Protein AF-A0A3M7GUI5-F1 (afdb_monomer_lite)

Sequence (364 aa):
MEITSFVAQKREILLIGDYASYRASLSRQLQTLRKRLGRATPKREKFAKKEVSAEDIGSNHEFAHLLILASERAWAHAMHMKTVHQEDKGGITGSTRSHIISRLAKAAKTAKELVALLREGDKSKANDQDVLEARAYGATLAGGEEFEKQSEGQRGSDSDSKRWEPCLRSFAEARVVYAALLEKEHKEVYKTILADTVDPTIRYAAYQARLSRTIAIATVAKRYFPSEDKQLVRHVESLDPYALKDKPQPKAGEEKQPSPQDVPNSITWRGRKANIVDASIGQALAAVTAAETQLRSYLASNAGASARDKASAYDDVLIASQDAADATKSATDELEKERVDEGDARMQDLRVTSLAVNYDLVSW

Organism: Hortaea werneckii (NCBI:txid91943)

pLDDT: mean 84.5, std 12.68, range [32.09, 97.25]

Radius of gyration: 26.58 Å; chains: 1; bounding box: 62×39×91 Å

InterPro domains:
  IPR026258 Signal recognition particle subunit SRP68 [PF16969] (14-364)
  IPR026258 Signal recognition particle subunit SRP68 [PTHR12860] (8-363)
  IPR034652 Signal recognition particle subunit SRP68, RNA-binding domain [cd15481] (2-207)
  IPR038253 SRP68, N-terminal domain superfamily [G3DSA:1.10.3450.40] (1-228)

Secondary structure (DSSP, 8-state):
--HHHHHHHHHTHHHHS-HHHHHHHHHHHHHHHHHHTT-SPPTTSPP---PPPHHHHHH-THHHHHHHHHHHHHHHHHHHHHHHTTS-TT---HHHHHHHHHHHHHHHHHHHHHHHHHH-HHHH---HHHHHHHHHHHHHHHHHHHHHHHTT----TT-TTSTTHHHHHHHHHHHHHHHHHHHHH--HHHHHHIIIIIHHHHHHHHHHTT--TTS-HHHHHHHHS-TT-HHHHHHHHHH-TTSSSPPPPP---S--PPPTTTS-SEEEETTEEEE---HHHHHHHHHHHHHHHHHHHHHHH-TT--HHHHHHHHHHHHHHHHHHHHHHHHHHHHHHHTT--TTSHHHHHHHHHHHHHHHHHHH-

Foldseek 3Di:
DPLLVVLVVLCVVVVVDALVVSLVVLVVVLQVLCVVLVNDDDDPDDDDDDDQALLNLLVPVSSLVNLSSQLSSLLSVLVRLQVVQPPPPVGDDPVSLVSSLVSLVRSLVSLVVSLVSVVVCVRNVHDLLNSLVSLLVSLLSQLVSLLSVLVPPPPDPDDFLVSLLSSLQSLLSNQLSLVLVCVQPVDVSSVCCCVPRSQVSNLVSCVRSVHQNADDSLNSSLVSYPPVPPVSVVSSCVSPVCSNPPDDDDPDDDDDQDDPVLQDQWDADPNDIFGDSHVQLSRLVSQLVVLVVQLVVCCVVCVPDDPVVNVVSCVSNLVSLVSNLVSLVVVQVVCVVVVPDCPDSNNVSSVRSNVVSVVVSVVD

Structure (mmCIF, N/CA/C/O backbone):
data_AF-A0A3M7GUI5-F1
#
_entry.id   AF-A0A3M7GUI5-F1
#
loop_
_atom_site.group_PDB
_atom_site.id
_atom_site.type_symbol
_atom_site.label_atom_id
_atom_site.label_alt_id
_atom_site.label_comp_id
_atom_site.label_asym_id
_atom_site.label_entity_id
_atom_site.label_seq_id
_atom_site.pdbx_PDB_ins_code
_atom_site.Cartn_x
_atom_site.Cartn_y
_atom_site.Cartn_z
_atom_site.occupancy
_atom_site.B_iso_or_equiv
_atom_site.auth_seq_id
_atom_site.auth_comp_id
_atom_site.auth_asym_id
_atom_site.auth_atom_id
_atom_site.pdbx_PDB_model_num
ATOM 1 N N . MET A 1 1 ? -19.247 3.477 -0.979 1.00 71.31 1 MET A N 1
ATOM 2 C CA . MET A 1 1 ? -18.692 3.858 0.342 1.00 71.31 1 MET A CA 1
ATOM 3 C C . MET A 1 1 ? -17.363 4.610 0.246 1.00 71.31 1 MET A C 1
ATOM 5 O O . MET A 1 1 ? -16.991 5.207 1.247 1.00 71.31 1 MET A O 1
ATOM 9 N N . GLU A 1 2 ? -16.693 4.635 -0.917 1.00 84.44 2 GLU A N 1
ATOM 10 C CA . GLU A 1 2 ? -15.488 5.451 -1.195 1.00 84.44 2 GLU A CA 1
ATOM 11 C C . GLU A 1 2 ? -14.446 5.405 -0.068 1.00 84.44 2 GLU A C 1
ATOM 13 O O . GLU A 1 2 ? -14.035 6.418 0.508 1.00 84.44 2 GLU A O 1
ATOM 18 N N . ILE A 1 3 ? -14.047 4.186 0.285 1.00 89.88 3 ILE A N 1
ATOM 19 C CA . ILE A 1 3 ? -13.244 3.891 1.475 1.00 89.88 3 ILE A CA 1
ATOM 20 C C . ILE A 1 3 ? -11.877 4.569 1.369 1.00 89.88 3 ILE A C 1
ATOM 22 O O . ILE A 1 3 ? -11.373 5.148 2.332 1.00 89.88 3 ILE A O 1
ATOM 26 N N . THR A 1 4 ? -11.284 4.519 0.183 1.00 90.50 4 THR A N 1
ATOM 27 C CA . THR A 1 4 ? -9.945 5.043 -0.103 1.00 90.50 4 THR A CA 1
ATOM 28 C C . THR A 1 4 ? -9.924 6.563 -0.112 1.00 90.50 4 THR A C 1
ATOM 30 O O . THR A 1 4 ? -9.048 7.155 0.517 1.00 90.50 4 THR A O 1
ATOM 33 N N . SER A 1 5 ? -10.921 7.196 -0.735 1.00 92.19 5 SER A N 1
ATOM 34 C CA . SER A 1 5 ? -11.115 8.649 -0.704 1.00 92.19 5 SER A CA 1
ATOM 35 C C . SER A 1 5 ? -11.329 9.143 0.725 1.00 92.19 5 SER A C 1
ATOM 37 O O . SER A 1 5 ? -10.699 10.114 1.144 1.00 92.19 5 SER A O 1
ATOM 39 N N . PHE A 1 6 ? -12.153 8.441 1.514 1.00 93.50 6 PHE A N 1
ATOM 40 C CA . PHE A 1 6 ? -12.368 8.769 2.922 1.00 93.50 6 PHE A CA 1
ATOM 41 C C . PHE A 1 6 ? -11.060 8.715 3.721 1.00 93.50 6 PHE A C 1
ATOM 43 O O . PHE A 1 6 ? -10.755 9.646 4.468 1.00 93.50 6 PHE A O 1
ATOM 50 N N . VAL A 1 7 ? -10.260 7.656 3.553 1.00 93.25 7 VAL A N 1
ATOM 51 C CA . VAL A 1 7 ? -8.951 7.529 4.214 1.00 93.25 7 VAL A CA 1
ATOM 52 C C . VAL A 1 7 ? -7.997 8.640 3.773 1.00 93.25 7 VAL A C 1
ATOM 54 O O . VAL A 1 7 ? -7.382 9.273 4.633 1.00 93.25 7 VAL A O 1
ATOM 57 N N . ALA A 1 8 ? -7.904 8.915 2.469 1.00 91.38 8 ALA A N 1
ATOM 58 C CA . ALA A 1 8 ? -7.047 9.964 1.920 1.00 91.38 8 ALA A CA 1
ATOM 59 C C . ALA A 1 8 ? -7.396 11.339 2.502 1.00 91.38 8 ALA A C 1
ATOM 61 O O . ALA A 1 8 ? -6.517 12.010 3.040 1.00 91.38 8 ALA A O 1
ATOM 62 N N . GLN A 1 9 ? -8.685 11.689 2.542 1.00 92.56 9 GLN A N 1
ATOM 63 C CA . GLN A 1 9 ? -9.158 12.932 3.154 1.00 92.56 9 GLN A CA 1
ATOM 64 C C . GLN A 1 9 ? -8.770 13.026 4.637 1.00 92.56 9 GLN A C 1
ATOM 66 O O . GLN A 1 9 ? -8.401 14.085 5.135 1.00 92.56 9 GLN A O 1
ATOM 71 N N . LYS A 1 10 ? -8.833 11.921 5.396 1.00 91.38 10 LYS A N 1
ATOM 72 C CA . LYS A 1 10 ? -8.385 11.950 6.800 1.00 91.38 10 LYS A CA 1
ATOM 73 C C . LYS A 1 10 ? -6.876 12.150 6.909 1.00 91.38 10 LYS A C 1
ATOM 75 O O . LYS A 1 10 ? -6.434 12.826 7.839 1.00 91.38 10 LYS A O 1
ATOM 80 N N . ARG A 1 11 ? -6.099 11.576 5.991 1.00 91.06 11 ARG A N 1
ATOM 81 C CA . ARG A 1 11 ? -4.636 11.677 5.966 1.00 91.06 11 ARG A CA 1
ATOM 82 C C . ARG A 1 11 ? -4.122 13.053 5.543 1.00 91.06 11 ARG A C 1
ATOM 84 O O . ARG A 1 11 ? -2.974 13.337 5.852 1.00 91.06 11 ARG A O 1
ATOM 91 N N . GLU A 1 12 ? -4.948 13.941 4.984 1.00 89.12 12 GLU A N 1
ATOM 92 C CA . GLU A 1 12 ? -4.580 15.350 4.728 1.00 89.12 12 GLU A CA 1
ATOM 93 C C . GLU A 1 12 ? -4.060 16.073 5.980 1.00 89.12 12 GLU A C 1
ATOM 95 O O . GLU A 1 12 ? -3.230 16.971 5.886 1.00 89.12 12 GLU A O 1
ATOM 100 N N . ILE A 1 13 ? -4.474 15.642 7.178 1.00 90.00 13 ILE A N 1
ATOM 101 C CA . ILE A 1 13 ? -3.947 16.162 8.451 1.00 90.00 13 ILE A CA 1
ATOM 102 C C . ILE A 1 13 ? -2.418 15.996 8.545 1.00 90.00 13 ILE A C 1
ATOM 104 O O . ILE A 1 13 ? -1.763 16.817 9.183 1.00 90.00 13 ILE A O 1
ATOM 108 N N . LEU A 1 14 ? -1.844 14.976 7.898 1.00 89.69 14 LEU A N 1
ATOM 109 C CA . LEU A 1 14 ? -0.399 14.725 7.854 1.00 89.69 14 LEU A CA 1
ATOM 110 C C . LEU A 1 14 ? 0.366 15.738 6.988 1.00 89.69 14 LEU A C 1
ATOM 112 O O . LEU A 1 14 ? 1.586 15.790 7.074 1.00 89.69 14 LEU A O 1
ATOM 116 N N . LEU A 1 15 ? -0.319 16.545 6.168 1.00 88.38 15 LEU A N 1
ATOM 117 C CA . LEU A 1 15 ? 0.324 17.623 5.406 1.00 88.38 15 LEU A CA 1
ATOM 118 C C . LEU A 1 15 ? 0.754 18.780 6.317 1.00 88.38 15 LEU A C 1
ATOM 120 O O . LEU A 1 15 ? 1.731 19.462 6.031 1.00 88.38 15 LEU A O 1
ATOM 124 N N . ILE A 1 16 ? 0.004 19.012 7.398 1.00 88.00 16 ILE A N 1
ATOM 125 C CA . ILE A 1 16 ? 0.213 20.137 8.324 1.00 88.00 16 ILE A CA 1
ATOM 126 C C . ILE A 1 16 ? 0.785 19.654 9.663 1.00 88.00 16 ILE A C 1
ATOM 128 O O . ILE A 1 16 ? 1.488 20.398 10.343 1.00 88.00 16 ILE A O 1
ATOM 132 N N . GLY A 1 17 ? 0.466 18.426 10.072 1.00 87.75 17 GLY A N 1
ATOM 133 C CA . GLY A 1 17 ? 0.836 17.873 11.370 1.00 87.75 17 GLY A CA 1
ATOM 134 C C . GLY A 1 17 ? 1.541 16.526 11.286 1.00 87.75 17 GLY A C 1
ATOM 135 O O . GLY A 1 17 ? 1.840 16.001 10.221 1.00 87.75 17 GLY A O 1
ATOM 136 N N . ASP A 1 18 ? 1.777 15.940 12.454 1.00 92.56 18 ASP A N 1
ATOM 137 C CA . ASP A 1 18 ? 2.464 14.663 12.611 1.00 92.56 18 ASP A CA 1
ATOM 138 C C . ASP A 1 18 ? 1.494 13.481 12.824 1.00 92.56 18 ASP A C 1
ATOM 140 O O . ASP A 1 18 ? 0.276 13.626 13.005 1.00 92.56 18 ASP A O 1
ATOM 144 N N . TYR A 1 19 ? 2.044 12.264 12.866 1.00 94.19 19 TYR A N 1
ATOM 145 C CA . TYR A 1 19 ? 1.259 11.053 13.114 1.00 94.19 19 TYR A CA 1
ATOM 146 C C . TYR A 1 19 ? 0.583 11.033 14.500 1.00 94.19 19 TYR A C 1
ATOM 148 O O . TYR A 1 19 ? -0.464 10.393 14.656 1.00 94.19 19 TYR A O 1
ATOM 156 N N . ALA A 1 20 ? 1.113 11.744 15.508 1.00 93.75 20 ALA A N 1
ATOM 157 C CA . ALA A 1 20 ? 0.439 11.866 16.806 1.00 93.75 20 ALA A CA 1
ATOM 158 C C . ALA A 1 20 ? -0.809 12.750 16.715 1.00 93.75 20 ALA A C 1
ATOM 160 O O . ALA A 1 20 ? -1.871 12.355 17.212 1.00 93.75 20 ALA A O 1
ATOM 161 N N . SER A 1 21 ? -0.719 13.891 16.033 1.00 94.06 21 SER A N 1
ATOM 162 C CA . SER A 1 21 ? -1.852 14.782 15.768 1.00 94.06 21 SER A CA 1
ATOM 163 C C . SER A 1 21 ? -2.938 14.066 14.970 1.00 94.06 21 SER A C 1
ATOM 165 O O . SER A 1 21 ? -4.123 14.123 15.331 1.00 94.06 21 SER A O 1
ATOM 167 N N . TYR A 1 22 ? -2.537 13.293 13.955 1.00 95.94 22 TYR A N 1
ATOM 168 C CA . TYR A 1 22 ? -3.454 12.458 13.187 1.00 95.94 22 TYR A CA 1
ATOM 169 C C . TYR A 1 22 ? -4.167 11.427 14.078 1.00 95.94 22 TYR A C 1
ATOM 171 O O . TYR A 1 22 ? -5.401 11.381 14.130 1.00 95.94 22 TYR A O 1
ATOM 179 N N . ARG A 1 23 ? -3.419 10.670 14.892 1.00 95.88 23 ARG A N 1
ATOM 180 C CA . ARG A 1 23 ? -3.977 9.697 15.849 1.00 95.88 23 ARG A CA 1
ATOM 181 C C . ARG A 1 23 ? -4.941 10.338 16.858 1.00 95.88 23 ARG A C 1
ATOM 183 O O . ARG A 1 23 ? -5.968 9.735 17.201 1.00 95.88 23 ARG A O 1
ATOM 190 N N . ALA A 1 24 ? -4.629 11.531 17.362 1.00 95.19 24 ALA A N 1
ATOM 191 C CA . ALA A 1 24 ? -5.481 12.266 18.296 1.00 95.19 24 ALA A CA 1
ATOM 192 C C . ALA A 1 24 ? -6.786 12.730 17.627 1.00 95.19 24 ALA A C 1
ATOM 194 O O . ALA A 1 24 ? -7.866 12.601 18.212 1.00 95.19 24 ALA A O 1
ATOM 195 N N . SER A 1 25 ? -6.713 13.213 16.383 1.00 95.06 25 SER A N 1
ATOM 196 C CA . SER A 1 25 ? -7.889 13.541 15.567 1.00 95.06 25 SER A CA 1
ATOM 197 C C . SER A 1 25 ? -8.790 12.321 15.353 1.00 95.06 25 SER A C 1
ATOM 199 O O . SER A 1 25 ? -9.969 12.354 15.719 1.00 95.06 25 SER A O 1
ATOM 201 N N . LEU A 1 26 ? -8.221 11.198 14.901 1.00 96.06 26 LEU A N 1
ATOM 202 C CA . LEU A 1 26 ? -8.956 9.944 14.701 1.00 96.06 26 LEU A CA 1
ATOM 203 C C . LEU A 1 26 ? -9.620 9.451 15.988 1.00 96.06 26 LEU A C 1
ATOM 205 O O . LEU A 1 26 ? -10.756 8.990 15.965 1.00 96.06 26 LEU A O 1
ATOM 209 N N . SER A 1 27 ? -8.949 9.582 17.135 1.00 95.31 27 SER A N 1
ATOM 210 C CA . SER A 1 27 ? -9.515 9.191 18.432 1.00 95.31 27 SER A CA 1
ATOM 211 C C . SER A 1 27 ? -10.755 10.014 18.801 1.00 95.31 27 SER A C 1
ATOM 213 O O . SER A 1 27 ? -11.735 9.451 19.293 1.00 95.31 27 SER A O 1
ATOM 215 N N . ARG A 1 28 ? -10.739 11.326 18.529 1.00 95.25 28 ARG A N 1
ATOM 216 C CA . ARG A 1 28 ? -11.885 12.225 18.747 1.00 95.25 28 ARG A CA 1
ATOM 217 C C . ARG A 1 28 ? -13.039 11.914 17.790 1.00 95.25 28 ARG A C 1
ATOM 219 O O . ARG A 1 28 ? -14.185 11.807 18.233 1.00 95.25 28 ARG A O 1
ATOM 226 N N . GLN A 1 29 ? -12.742 11.706 16.506 1.00 94.31 29 GLN A N 1
ATOM 227 C CA . GLN A 1 29 ? -13.742 11.345 15.493 1.00 94.31 29 GLN A CA 1
ATOM 228 C C . GLN A 1 29 ? -14.401 10.000 15.811 1.00 94.31 29 GLN A C 1
ATOM 230 O O . GLN A 1 29 ? -15.624 9.897 15.845 1.00 94.31 29 GLN A O 1
ATOM 235 N N . LEU A 1 30 ? -13.601 8.993 16.150 1.00 94.31 30 LEU A N 1
ATOM 236 C CA . LEU A 1 30 ? -14.072 7.661 16.510 1.00 94.31 30 LEU A CA 1
ATOM 237 C C . LEU A 1 30 ? -14.938 7.684 17.778 1.00 94.31 30 LEU A C 1
ATOM 239 O O . LEU A 1 30 ? -15.955 6.996 17.837 1.00 94.31 30 LEU A O 1
ATOM 243 N N . GLN A 1 31 ? -14.599 8.505 18.777 1.00 93.06 31 GLN A N 1
ATOM 244 C CA . GLN A 1 31 ? -15.449 8.682 19.958 1.00 93.06 31 GLN A CA 1
ATOM 245 C C . GLN A 1 31 ? -16.783 9.363 19.619 1.00 93.06 31 GLN A C 1
ATOM 247 O O . GLN A 1 31 ? -17.824 8.967 20.142 1.00 93.06 31 GLN A O 1
ATOM 252 N N . THR A 1 32 ? -16.761 10.368 18.745 1.00 94.44 32 THR A N 1
ATOM 253 C CA . THR A 1 32 ? -17.966 11.083 18.296 1.00 94.44 32 THR A CA 1
ATOM 254 C C . THR A 1 32 ? -18.893 10.151 17.522 1.00 94.44 32 THR A C 1
ATOM 256 O O . THR A 1 32 ? -20.080 10.063 17.828 1.00 94.44 32 THR A O 1
ATOM 259 N N . LEU A 1 33 ? -18.334 9.369 16.599 1.00 93.50 33 LEU A N 1
ATOM 260 C CA . LEU A 1 33 ? -19.073 8.409 15.788 1.00 93.50 33 LEU A CA 1
ATOM 261 C C . LEU A 1 33 ? -19.660 7.275 16.646 1.00 93.50 33 LEU A C 1
ATOM 263 O O . LEU A 1 33 ? -20.821 6.916 16.484 1.00 93.50 33 LEU A O 1
ATOM 267 N N . ARG A 1 34 ? -18.932 6.792 17.664 1.00 92.12 34 ARG A N 1
ATOM 268 C CA . ARG A 1 34 ? -19.482 5.840 18.650 1.00 92.12 34 ARG A CA 1
ATOM 269 C C . ARG A 1 34 ? -20.671 6.388 19.426 1.00 92.12 34 ARG A C 1
ATOM 271 O O . ARG A 1 34 ? -21.596 5.629 19.703 1.00 92.12 34 ARG A O 1
ATOM 278 N N . LYS A 1 35 ? -20.638 7.666 19.817 1.00 91.81 35 LYS A N 1
ATOM 279 C CA . LYS A 1 35 ? -21.770 8.310 20.498 1.00 91.81 35 LYS A CA 1
ATOM 280 C C . LYS A 1 35 ? -22.968 8.424 19.559 1.00 91.81 35 LYS A C 1
ATOM 282 O O . LYS A 1 35 ? -24.062 8.046 19.956 1.00 91.81 35 LYS A O 1
ATOM 287 N N . ARG A 1 36 ? -22.738 8.867 18.318 1.00 92.38 36 ARG A N 1
ATOM 288 C CA . ARG A 1 36 ? -23.780 9.006 17.291 1.00 92.38 36 ARG A CA 1
ATOM 289 C C . ARG A 1 36 ? -24.470 7.678 16.969 1.00 92.38 36 ARG A C 1
ATOM 291 O O . ARG A 1 36 ? -25.685 7.646 16.861 1.00 92.38 36 ARG A O 1
ATOM 298 N N . LEU A 1 37 ? -23.711 6.585 16.900 1.00 91.19 37 LEU A N 1
ATOM 299 C CA . LEU A 1 37 ? -24.231 5.241 16.621 1.00 91.19 37 LEU A CA 1
ATOM 300 C C . LEU A 1 37 ? -24.725 4.483 17.871 1.00 91.19 37 LEU A C 1
ATOM 302 O O . LEU A 1 37 ? -24.994 3.287 17.793 1.00 91.19 37 LEU A O 1
ATOM 306 N N . GLY A 1 38 ? -24.767 5.108 19.056 1.00 87.25 38 GLY A N 1
ATOM 307 C CA . GLY A 1 38 ? -25.197 4.437 20.298 1.00 87.25 38 GLY A CA 1
ATOM 308 C C . GLY A 1 38 ? -24.272 3.296 20.770 1.00 87.25 38 GLY A C 1
ATOM 309 O O . GLY A 1 38 ? -24.619 2.490 21.640 1.00 87.25 38 GLY A O 1
ATOM 310 N N . ARG A 1 39 ? -23.058 3.208 20.214 1.00 86.25 39 ARG A N 1
ATOM 311 C CA . ARG A 1 39 ? -22.053 2.180 20.535 1.00 86.25 39 ARG A CA 1
ATOM 312 C C . ARG A 1 39 ? -21.069 2.625 21.620 1.00 86.25 39 ARG A C 1
ATOM 314 O O . ARG A 1 39 ? -20.236 1.831 22.048 1.00 86.25 39 ARG A O 1
ATOM 321 N N . ALA A 1 40 ? -21.152 3.871 22.085 1.00 86.50 40 ALA A N 1
ATOM 322 C CA . ALA A 1 40 ? -20.351 4.344 23.209 1.00 86.50 40 ALA A CA 1
ATOM 323 C C . ALA A 1 40 ? -20.722 3.597 24.500 1.00 86.50 40 ALA A C 1
ATOM 325 O O . ALA A 1 40 ? -21.897 3.367 24.781 1.00 86.50 40 ALA A O 1
ATOM 326 N N . THR A 1 41 ? -19.710 3.218 25.282 1.00 83.69 41 THR A N 1
ATOM 327 C CA . THR A 1 41 ? -19.908 2.708 26.643 1.00 83.69 41 THR A CA 1
ATOM 328 C C . THR A 1 41 ? -20.180 3.894 27.575 1.00 83.69 41 THR A C 1
ATOM 330 O O . THR A 1 41 ? -19.363 4.824 27.608 1.00 83.69 41 THR A O 1
ATOM 333 N N . PRO A 1 42 ? -21.301 3.901 28.313 1.00 82.50 42 PRO A N 1
ATOM 334 C CA . PRO A 1 42 ? -21.595 4.927 29.304 1.00 82.50 42 PRO A CA 1
ATOM 335 C C . PRO A 1 42 ? -20.542 4.992 30.413 1.00 82.50 42 PRO A C 1
ATOM 337 O O . PRO A 1 42 ? -19.885 4.006 30.759 1.00 82.50 42 PRO A O 1
ATOM 340 N N . LYS A 1 43 ? -20.375 6.180 31.001 1.00 80.88 43 LYS A N 1
ATOM 341 C CA . LYS A 1 43 ? -19.472 6.373 32.141 1.00 80.88 43 LYS A CA 1
ATOM 342 C C . LYS A 1 43 ? -20.013 5.548 33.318 1.00 80.88 43 LYS A C 1
ATOM 344 O O . LYS A 1 43 ? -21.117 5.828 33.764 1.00 80.88 43 LYS A O 1
ATOM 349 N N . ARG A 1 44 ? -19.203 4.613 33.843 1.00 83.00 44 ARG A N 1
ATOM 350 C CA . ARG A 1 44 ? -19.488 3.676 34.964 1.00 83.00 44 ARG A CA 1
ATOM 351 C C . ARG A 1 44 ? -20.147 2.337 34.602 1.00 83.00 44 ARG A C 1
ATOM 353 O O . ARG A 1 44 ? -20.353 1.531 35.503 1.00 83.00 44 ARG A O 1
ATOM 360 N N . GLU A 1 45 ? -20.406 2.050 33.331 1.00 84.81 45 GLU A N 1
ATOM 361 C CA . GLU A 1 45 ? -20.821 0.702 32.923 1.00 84.81 45 GLU A CA 1
ATOM 362 C C . GLU A 1 45 ? -19.620 -0.211 32.658 1.00 84.81 45 GLU A C 1
ATOM 364 O O . GLU A 1 45 ? -18.540 0.243 32.263 1.00 84.81 45 GLU A O 1
ATOM 369 N N . LYS A 1 46 ? -19.808 -1.522 32.865 1.00 87.69 46 LYS A N 1
ATOM 370 C CA . LYS A 1 46 ? -18.811 -2.522 32.468 1.00 87.69 46 LYS A CA 1
ATOM 371 C C . LYS A 1 46 ? -18.645 -2.484 30.950 1.00 87.69 46 LYS A C 1
ATOM 373 O O . LYS A 1 46 ? -19.613 -2.360 30.203 1.00 87.69 46 LYS A O 1
ATOM 378 N N . PHE A 1 47 ? -17.405 -2.609 30.488 1.00 87.94 47 PHE A N 1
ATOM 379 C CA . PHE A 1 47 ? -17.125 -2.653 29.060 1.00 87.94 47 PHE A CA 1
ATOM 380 C C . PHE A 1 47 ? -17.733 -3.916 28.437 1.00 87.94 47 PHE A C 1
ATOM 382 O O . PHE A 1 47 ? -17.332 -5.029 28.769 1.00 87.94 47 PHE A O 1
ATOM 389 N N . ALA A 1 48 ? -18.660 -3.727 27.500 1.00 83.12 48 ALA A N 1
ATOM 390 C CA . ALA A 1 48 ? -19.150 -4.770 26.610 1.00 83.12 48 ALA A CA 1
ATOM 391 C C . ALA A 1 48 ? -18.688 -4.463 25.181 1.00 83.12 48 ALA A C 1
ATOM 393 O O . ALA A 1 48 ? -18.901 -3.356 24.672 1.00 83.12 48 ALA A O 1
ATOM 394 N N . LYS A 1 49 ? -18.043 -5.436 24.527 1.00 82.81 49 LYS A N 1
ATOM 395 C CA . LYS A 1 49 ? -17.612 -5.292 23.134 1.00 82.81 49 LYS A CA 1
ATOM 396 C C . LYS A 1 49 ? -18.852 -5.325 22.238 1.00 82.81 49 LYS A C 1
ATOM 398 O O . LYS A 1 49 ? -19.430 -6.378 22.013 1.00 82.81 49 LYS A O 1
ATOM 403 N N . LYS A 1 50 ? -19.256 -4.160 21.732 1.00 84.50 50 LYS A N 1
ATOM 404 C CA . LYS A 1 50 ? -20.311 -4.044 20.720 1.00 84.50 50 LYS A CA 1
ATOM 405 C C . LYS A 1 50 ? -19.681 -4.222 19.337 1.00 84.50 50 LYS A C 1
ATOM 407 O O . LYS A 1 50 ? -19.117 -3.267 18.803 1.00 84.50 50 LYS A O 1
ATOM 412 N N . GLU A 1 51 ? -19.716 -5.442 18.812 1.00 85.81 51 GLU A N 1
ATOM 413 C CA . GLU A 1 51 ? -19.222 -5.755 17.465 1.00 85.81 51 GLU A CA 1
ATOM 414 C C . GLU A 1 51 ? -20.142 -5.161 16.388 1.00 85.81 51 GLU A C 1
ATOM 416 O O . GLU A 1 51 ? -21.310 -4.869 16.656 1.00 85.81 51 GLU A O 1
ATOM 421 N N . VAL A 1 52 ? -19.573 -4.901 15.209 1.00 89.25 52 VAL A N 1
ATOM 422 C CA . VAL A 1 52 ? -20.297 -4.394 14.035 1.00 89.25 52 VAL A CA 1
ATOM 423 C C . VAL A 1 52 ? -20.728 -5.600 13.210 1.00 89.25 52 VAL A C 1
ATOM 425 O O . VAL A 1 52 ? -19.879 -6.431 12.893 1.00 89.25 52 VAL A O 1
ATOM 428 N N . SER A 1 53 ? -22.015 -5.704 12.881 1.00 90.81 53 SER A N 1
ATOM 429 C CA . SER A 1 53 ? -22.533 -6.748 11.987 1.00 90.81 53 SER A CA 1
ATOM 430 C C . SER A 1 53 ? -22.630 -6.259 10.536 1.00 90.81 53 SER A C 1
ATOM 432 O O . SER A 1 53 ? -22.565 -5.059 10.262 1.00 90.81 53 SER A O 1
ATOM 434 N N . ALA A 1 54 ? -22.809 -7.179 9.584 1.00 89.25 54 ALA A N 1
ATOM 435 C CA . ALA A 1 54 ? -23.049 -6.816 8.186 1.00 89.25 54 ALA A CA 1
ATOM 436 C C . ALA A 1 54 ? -24.378 -6.051 8.016 1.00 89.25 54 ALA A C 1
ATOM 438 O O . ALA A 1 54 ? -24.448 -5.098 7.247 1.00 89.25 54 ALA A O 1
ATOM 439 N N . GLU A 1 55 ? -25.402 -6.404 8.800 1.00 90.31 55 GLU A N 1
ATOM 440 C CA . GLU A 1 55 ? -26.706 -5.722 8.825 1.00 90.31 55 GLU A CA 1
ATOM 441 C C . GLU A 1 55 ? -26.587 -4.274 9.319 1.00 90.31 55 GLU A C 1
ATOM 443 O O . GLU A 1 55 ? -27.223 -3.374 8.767 1.00 90.31 55 GLU A O 1
ATOM 448 N N . ASP A 1 56 ? -25.723 -4.030 10.313 1.00 88.81 56 ASP A N 1
ATOM 449 C CA . ASP A 1 56 ? -25.417 -2.676 10.775 1.00 88.81 56 ASP A CA 1
ATOM 450 C C . ASP A 1 56 ? -24.874 -1.833 9.604 1.00 88.81 56 ASP A C 1
ATOM 452 O O . ASP A 1 56 ? -25.361 -0.726 9.368 1.00 88.81 56 ASP A O 1
ATOM 456 N N . ILE A 1 57 ? -23.929 -2.370 8.820 1.00 89.94 57 ILE A N 1
ATOM 457 C CA . ILE A 1 57 ? -23.347 -1.679 7.655 1.00 89.94 57 ILE A CA 1
ATOM 458 C C . ILE A 1 57 ? -24.406 -1.405 6.582 1.00 89.94 57 ILE A C 1
ATOM 460 O O . ILE A 1 57 ? -24.476 -0.280 6.085 1.00 89.94 57 ILE A O 1
ATOM 464 N N . GLY A 1 58 ? -25.259 -2.386 6.274 1.00 86.88 58 GLY A N 1
ATOM 465 C CA . GLY A 1 58 ? -26.335 -2.228 5.291 1.00 86.88 58 GLY A CA 1
ATOM 466 C C . GLY A 1 58 ? -27.428 -1.244 5.716 1.00 86.88 58 GLY A C 1
ATOM 467 O O . GLY A 1 58 ? -28.141 -0.708 4.865 1.00 86.88 58 GLY A O 1
ATOM 468 N N . SER A 1 59 ? -27.564 -0.984 7.021 1.00 89.19 59 SER A N 1
ATOM 469 C CA . SER A 1 59 ? -28.446 0.062 7.549 1.00 89.19 59 SER A CA 1
ATOM 470 C C . SER A 1 59 ? -27.807 1.453 7.489 1.00 89.19 59 SER A C 1
ATOM 472 O O . SER A 1 59 ? -28.482 2.429 7.165 1.00 89.19 59 SER A O 1
ATOM 474 N N . ASN A 1 60 ? -26.509 1.556 7.795 1.00 90.38 60 ASN A N 1
ATOM 475 C CA . ASN A 1 60 ? -25.775 2.813 7.809 1.00 90.38 60 ASN A CA 1
ATOM 476 C C . ASN A 1 60 ? -24.275 2.593 7.541 1.00 90.38 60 ASN A C 1
ATOM 478 O O . ASN A 1 60 ? -23.548 2.010 8.349 1.00 90.38 60 ASN A O 1
ATOM 482 N N . HIS A 1 61 ? -23.772 3.177 6.454 1.00 89.62 61 HIS A N 1
ATOM 483 C CA . HIS A 1 61 ? -22.362 3.086 6.060 1.00 89.62 61 HIS A CA 1
ATOM 484 C C . HIS A 1 61 ? -21.387 3.657 7.110 1.00 89.62 61 HIS A C 1
ATOM 486 O O . HIS A 1 61 ? -20.205 3.315 7.123 1.00 89.62 61 HIS A O 1
ATOM 492 N N . GLU A 1 62 ? -21.850 4.488 8.049 1.00 90.75 62 GLU A N 1
ATOM 493 C CA . GLU A 1 62 ? -21.019 4.976 9.153 1.00 90.75 62 GLU A CA 1
ATOM 494 C C . GLU A 1 62 ? -20.478 3.857 10.056 1.00 90.75 62 GLU A C 1
ATOM 496 O O . GLU A 1 62 ? -19.430 4.033 10.684 1.00 90.75 62 GLU A O 1
ATOM 501 N N . PHE A 1 63 ? -21.137 2.695 10.104 1.00 92.06 63 PHE A N 1
ATOM 502 C CA . PHE A 1 63 ? -20.599 1.522 10.793 1.00 92.06 63 PHE A CA 1
ATOM 503 C C . PHE A 1 63 ? -19.318 0.997 10.128 1.00 92.06 63 PHE A C 1
ATOM 505 O O . PHE A 1 63 ? -18.398 0.584 10.837 1.00 92.06 63 PHE A O 1
ATOM 512 N N . ALA A 1 64 ? -19.189 1.106 8.802 1.00 92.69 64 ALA A N 1
ATOM 513 C CA . ALA A 1 64 ? -17.934 0.823 8.106 1.00 92.69 64 ALA A CA 1
ATOM 514 C C . ALA A 1 64 ? -16.863 1.876 8.442 1.00 92.69 64 ALA A C 1
ATOM 516 O O . ALA A 1 64 ? -15.725 1.523 8.763 1.00 92.69 64 ALA A O 1
ATOM 517 N N . HIS A 1 65 ? -17.231 3.166 8.493 1.00 93.75 65 HIS A N 1
ATOM 518 C CA . HIS A 1 65 ? -16.315 4.233 8.924 1.00 93.75 65 HIS A CA 1
ATOM 519 C C . HIS A 1 65 ? -15.779 4.016 10.347 1.00 93.75 65 HIS A C 1
ATOM 521 O O . HIS A 1 65 ? -14.634 4.367 10.627 1.00 93.75 65 HIS A O 1
ATOM 527 N N . LEU A 1 66 ? -16.552 3.405 11.253 1.00 94.31 66 LEU A N 1
ATOM 528 C CA . LEU A 1 66 ? -16.069 3.036 12.589 1.00 94.31 66 LEU A CA 1
ATOM 529 C C . LEU A 1 66 ? -14.849 2.103 12.517 1.00 94.31 66 LEU A C 1
ATOM 531 O O . LEU A 1 66 ? -13.876 2.314 13.249 1.00 94.31 66 LEU A O 1
ATOM 535 N N . LEU A 1 67 ? -14.910 1.079 11.660 1.00 95.06 67 LEU A N 1
ATOM 536 C CA . LEU A 1 67 ? -13.830 0.110 11.474 1.00 95.06 67 LEU A CA 1
ATOM 537 C C . LEU A 1 67 ? -12.621 0.763 10.799 1.00 95.06 67 LEU A C 1
ATOM 539 O O . LEU A 1 67 ? -11.505 0.587 11.283 1.00 95.06 67 LEU A O 1
ATOM 543 N N . ILE A 1 68 ? -12.853 1.601 9.785 1.00 95.62 68 ILE A N 1
ATOM 544 C CA . ILE A 1 68 ? -11.798 2.341 9.073 1.00 95.62 68 ILE A CA 1
ATOM 545 C C . ILE A 1 68 ? -11.070 3.319 10.009 1.00 95.62 68 ILE A C 1
ATOM 547 O O . ILE A 1 68 ? -9.845 3.370 10.061 1.00 95.62 68 ILE A O 1
ATOM 551 N N . LEU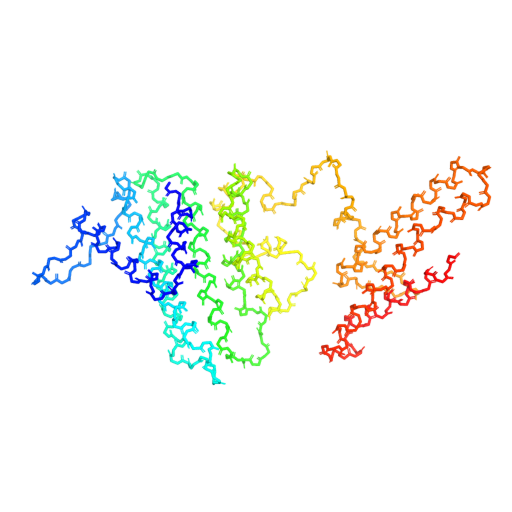 A 1 69 ? -11.798 4.080 10.829 1.00 95.88 69 LEU A N 1
ATOM 552 C CA . LEU A 1 69 ? -11.171 4.975 11.808 1.00 95.88 69 LEU A CA 1
ATOM 553 C C . LEU A 1 69 ? -10.404 4.190 12.883 1.00 95.88 69 LEU A C 1
ATOM 555 O O . LEU A 1 69 ? -9.407 4.675 13.425 1.00 95.88 69 LEU A O 1
ATOM 559 N N . ALA A 1 70 ? -10.859 2.980 13.228 1.00 95.75 70 ALA A N 1
ATOM 560 C CA . ALA A 1 70 ? -10.170 2.121 14.183 1.00 95.75 70 ALA A CA 1
ATOM 561 C C . ALA A 1 70 ? -8.870 1.537 13.607 1.00 95.75 70 ALA A C 1
ATOM 563 O O . ALA A 1 70 ? -7.872 1.513 14.342 1.00 95.75 70 ALA A O 1
ATOM 564 N N . SER A 1 71 ? -8.875 1.118 12.335 1.00 96.75 71 SER A N 1
ATOM 565 C CA . SER A 1 71 ? -7.689 0.650 11.611 1.00 96.75 71 SER A CA 1
ATOM 566 C C . SER A 1 71 ? -6.685 1.783 11.415 1.00 96.75 71 SER A C 1
ATOM 568 O O . SER A 1 71 ? -5.539 1.644 11.845 1.00 96.75 71 SER A O 1
ATOM 570 N N . GLU A 1 72 ? -7.121 2.942 10.910 1.00 96.62 72 GLU A N 1
ATOM 571 C CA . GLU A 1 72 ? -6.260 4.119 10.719 1.00 96.62 72 GLU A CA 1
ATOM 572 C C . GLU A 1 72 ? -5.644 4.589 12.037 1.00 96.62 72 GLU A C 1
ATOM 574 O O . GLU A 1 72 ? -4.469 4.934 12.088 1.00 96.62 72 GLU A O 1
ATOM 579 N N . ARG A 1 73 ? -6.381 4.545 13.154 1.00 97.19 73 ARG A N 1
ATOM 580 C CA . ARG A 1 73 ? -5.821 4.942 14.456 1.00 97.19 73 ARG A CA 1
ATOM 581 C C . ARG A 1 73 ? -4.716 3.992 14.920 1.00 97.19 73 ARG A C 1
ATOM 583 O O . ARG A 1 73 ? -3.775 4.430 15.585 1.00 97.19 73 ARG A O 1
ATOM 590 N N . ALA A 1 74 ? -4.855 2.695 14.646 1.00 97.25 74 ALA A N 1
ATOM 591 C CA . ALA A 1 74 ? -3.824 1.712 14.966 1.00 97.25 74 ALA A CA 1
ATOM 592 C C . ALA A 1 74 ? -2.597 1.892 14.059 1.00 97.25 74 ALA A C 1
ATOM 594 O O . ALA A 1 74 ? -1.479 1.911 14.571 1.00 97.25 74 ALA A O 1
ATOM 595 N N . TRP A 1 75 ? -2.817 2.126 12.764 1.00 97.00 75 TRP A N 1
ATOM 596 C CA . TRP A 1 75 ? -1.770 2.440 11.795 1.00 97.00 75 TRP A CA 1
ATOM 597 C C . TRP A 1 75 ? -1.013 3.730 12.150 1.00 97.00 75 TRP A C 1
ATOM 599 O O . TRP A 1 75 ? 0.204 3.699 12.300 1.00 97.00 75 TRP A O 1
ATOM 609 N N . ALA A 1 76 ? -1.719 4.831 12.423 1.00 96.69 76 ALA A N 1
ATOM 610 C CA . ALA A 1 76 ? -1.129 6.111 12.822 1.00 96.69 76 ALA A CA 1
ATOM 611 C C . ALA A 1 76 ? -0.284 5.991 14.098 1.00 96.69 76 ALA A C 1
ATOM 613 O O . ALA A 1 76 ? 0.745 6.643 14.237 1.00 96.69 76 ALA A O 1
ATOM 614 N N . HIS A 1 77 ? -0.691 5.130 15.035 1.00 96.62 77 HIS A N 1
ATOM 615 C CA . HIS A 1 77 ? 0.109 4.864 16.226 1.00 96.62 77 HIS A CA 1
ATOM 616 C C . HIS A 1 77 ? 1.415 4.136 15.897 1.00 96.62 77 HIS A C 1
ATOM 618 O O . HIS A 1 77 ? 2.454 4.506 16.436 1.00 96.62 77 HIS A O 1
ATOM 624 N N . ALA A 1 78 ? 1.365 3.134 15.016 1.00 95.44 78 ALA A N 1
ATOM 625 C CA . ALA A 1 78 ? 2.558 2.434 14.553 1.00 95.44 78 ALA A CA 1
ATOM 626 C C . ALA A 1 78 ? 3.517 3.391 13.830 1.00 95.44 78 ALA A C 1
ATOM 628 O O . ALA A 1 78 ? 4.706 3.415 14.134 1.00 95.44 78 ALA A O 1
ATOM 629 N N . MET A 1 79 ? 2.984 4.226 12.933 1.00 93.94 79 MET A N 1
ATOM 630 C CA . MET A 1 79 ? 3.771 5.203 12.180 1.00 93.94 79 MET A CA 1
ATOM 631 C C . MET A 1 79 ? 4.383 6.272 13.084 1.00 93.94 79 MET A C 1
ATOM 633 O O . MET A 1 79 ? 5.561 6.560 12.940 1.00 93.94 79 MET A O 1
ATOM 637 N N . HIS A 1 80 ? 3.647 6.781 14.077 1.00 94.25 80 HIS A N 1
ATOM 638 C CA . HIS A 1 80 ? 4.208 7.704 15.069 1.00 94.25 80 HIS A CA 1
ATOM 639 C C . HIS A 1 80 ? 5.386 7.084 15.831 1.00 94.25 80 HIS A C 1
ATOM 641 O O . HIS A 1 80 ? 6.428 7.711 15.985 1.00 94.25 80 HIS A O 1
ATOM 647 N N . MET A 1 81 ? 5.246 5.838 16.296 1.00 92.25 81 MET A N 1
ATOM 648 C CA . MET A 1 81 ? 6.348 5.148 16.971 1.00 92.25 81 MET A CA 1
ATOM 649 C C . MET A 1 81 ? 7.550 4.968 16.044 1.00 92.25 81 MET A C 1
ATOM 651 O O . MET A 1 81 ? 8.682 5.148 16.484 1.00 92.25 81 MET A O 1
ATOM 655 N N . LYS A 1 82 ? 7.306 4.652 14.768 1.00 91.12 82 LYS A N 1
ATOM 656 C CA . LYS A 1 82 ? 8.353 4.529 13.754 1.00 91.12 82 LYS A CA 1
ATOM 657 C C . LYS A 1 82 ? 9.082 5.856 13.537 1.00 91.12 82 LYS A C 1
ATOM 659 O O . LYS A 1 82 ? 10.303 5.855 13.585 1.00 91.12 82 LYS A O 1
ATOM 664 N N . THR A 1 83 ? 8.366 6.968 13.362 1.00 90.31 83 THR A N 1
ATOM 665 C CA . THR A 1 83 ? 8.986 8.283 13.129 1.00 90.31 83 THR A CA 1
ATOM 666 C C . THR A 1 83 ? 9.775 8.784 14.330 1.00 90.31 83 THR A C 1
ATOM 668 O O . THR A 1 83 ? 10.863 9.310 14.154 1.00 90.31 83 THR A O 1
ATOM 671 N N . VAL A 1 84 ? 9.277 8.572 15.554 1.00 89.38 84 VAL A N 1
ATOM 672 C CA . VAL A 1 84 ? 9.982 9.001 16.776 1.00 89.38 84 VAL A CA 1
ATOM 673 C C . VAL A 1 84 ? 11.346 8.318 16.919 1.00 89.38 84 VAL A C 1
ATOM 675 O O . VAL A 1 84 ? 12.295 8.955 17.347 1.00 89.38 84 VAL A O 1
ATOM 678 N N . HIS A 1 85 ? 11.459 7.048 16.523 1.00 84.19 85 HIS A N 1
ATOM 679 C CA . HIS A 1 85 ? 12.700 6.274 16.661 1.00 84.19 85 HIS A CA 1
ATOM 680 C C . HIS A 1 85 ? 13.548 6.249 15.375 1.00 84.19 85 HIS A C 1
ATOM 682 O O . HIS A 1 85 ? 14.546 5.534 15.312 1.00 84.19 85 HIS A O 1
ATOM 688 N N . GLN A 1 86 ? 13.156 6.981 14.323 1.00 78.56 86 GLN A N 1
ATOM 689 C CA . GLN A 1 86 ? 13.955 7.094 13.094 1.00 78.56 86 GLN A CA 1
ATOM 690 C C . GLN A 1 86 ? 15.208 7.957 13.293 1.00 78.56 86 GLN A C 1
ATOM 692 O O . GLN A 1 86 ? 16.207 7.729 12.616 1.00 78.56 86 GLN A O 1
ATOM 697 N N . GLU A 1 87 ? 15.164 8.915 14.219 1.00 74.19 87 GLU A N 1
ATOM 698 C CA . GLU A 1 87 ? 16.276 9.827 14.528 1.00 74.19 87 GLU A CA 1
ATOM 699 C C . GLU A 1 87 ? 17.258 9.245 15.563 1.00 74.19 87 GLU A C 1
ATOM 701 O O . GLU A 1 87 ? 18.353 9.775 15.770 1.00 74.19 87 GLU A O 1
ATOM 706 N N . ASP A 1 88 ? 16.900 8.121 16.190 1.00 76.94 88 ASP A N 1
ATOM 707 C CA . ASP A 1 88 ? 17.729 7.464 17.194 1.00 76.94 88 ASP A CA 1
ATOM 708 C C . ASP A 1 88 ? 18.959 6.813 16.547 1.00 76.94 88 ASP A C 1
ATOM 710 O O . ASP A 1 88 ? 18.860 5.904 15.720 1.00 76.94 88 ASP A O 1
ATOM 714 N N . LYS A 1 89 ? 20.158 7.208 16.998 1.00 66.44 89 LYS A N 1
ATOM 715 C CA . LYS A 1 89 ? 21.449 6.682 16.499 1.00 66.44 89 LYS A CA 1
ATOM 716 C C . LYS A 1 89 ? 21.601 5.158 16.637 1.00 66.44 89 LYS A C 1
ATOM 718 O O . LYS A 1 89 ? 22.431 4.569 15.954 1.00 66.44 89 LYS A O 1
ATOM 723 N N . GLY A 1 90 ? 20.830 4.531 17.530 1.00 65.88 90 GLY A N 1
ATOM 724 C CA . GLY A 1 90 ? 20.813 3.082 17.763 1.00 65.88 90 GLY A CA 1
ATOM 725 C C . GLY A 1 90 ? 19.780 2.309 16.934 1.00 65.88 90 GLY A C 1
ATOM 726 O O . GLY A 1 90 ? 19.686 1.091 17.080 1.00 65.88 90 GLY A O 1
ATOM 727 N N . GLY A 1 91 ? 19.004 2.992 16.085 1.00 75.62 91 GLY A N 1
ATOM 728 C CA . GLY A 1 91 ? 17.867 2.412 15.376 1.00 75.62 91 GLY A CA 1
ATOM 729 C C . GLY A 1 91 ? 16.712 2.009 16.303 1.00 75.62 91 GLY A C 1
ATOM 730 O O . GLY A 1 91 ? 16.730 2.222 17.514 1.00 75.62 91 GLY A O 1
ATOM 731 N N . ILE A 1 92 ? 15.677 1.397 15.723 1.00 80.00 92 ILE A N 1
ATOM 732 C CA . ILE A 1 92 ? 14.481 0.975 16.466 1.00 80.00 92 ILE A CA 1
ATOM 733 C C . ILE A 1 92 ? 14.788 -0.288 17.282 1.00 80.00 92 ILE A C 1
ATOM 735 O O . ILE A 1 92 ? 15.092 -1.339 16.710 1.00 80.00 92 ILE A O 1
ATOM 739 N N . THR A 1 93 ? 14.635 -0.205 18.606 1.00 82.69 93 THR A N 1
ATOM 740 C CA . THR A 1 93 ? 14.801 -1.345 19.522 1.00 82.69 93 THR A CA 1
ATOM 741 C C . THR A 1 93 ? 13.793 -2.468 19.236 1.00 82.69 93 THR A C 1
ATOM 743 O O . THR A 1 93 ? 12.679 -2.227 18.762 1.00 82.69 93 THR A O 1
ATOM 746 N N . GLY A 1 94 ? 14.149 -3.716 19.565 1.00 81.62 94 GLY A N 1
ATOM 747 C CA . GLY A 1 94 ? 13.286 -4.879 19.306 1.00 81.62 94 GLY A CA 1
ATOM 748 C C . GLY A 1 94 ? 11.921 -4.821 20.010 1.00 81.62 94 GLY A C 1
ATOM 749 O O . GLY A 1 94 ? 10.914 -5.231 19.438 1.00 81.62 94 GLY A O 1
ATOM 750 N N . SER A 1 95 ? 11.846 -4.253 21.219 1.00 85.88 95 SER A N 1
ATOM 751 C CA . SER A 1 95 ? 10.582 -4.099 21.955 1.00 85.88 95 SER A CA 1
ATOM 752 C C . SER A 1 95 ? 9.662 -3.051 21.320 1.00 85.88 95 SER A C 1
ATOM 754 O O . SER A 1 95 ? 8.476 -3.320 21.112 1.00 85.88 95 SER A O 1
ATOM 756 N N . THR A 1 96 ? 10.202 -1.885 20.947 1.00 88.56 96 THR A N 1
ATOM 757 C CA . THR A 1 96 ? 9.461 -0.845 20.218 1.00 88.56 96 THR A CA 1
ATOM 758 C C . THR A 1 96 ? 8.981 -1.378 18.872 1.00 88.56 96 THR A C 1
ATOM 760 O O . THR A 1 96 ? 7.830 -1.160 18.493 1.00 88.56 96 THR A O 1
ATOM 763 N N . ARG A 1 97 ? 9.822 -2.132 18.163 1.00 87.00 97 ARG A N 1
ATOM 764 C CA . ARG A 1 97 ? 9.473 -2.716 16.868 1.00 87.00 97 ARG A CA 1
ATOM 765 C C . ARG A 1 97 ? 8.383 -3.783 16.965 1.00 87.00 97 ARG A C 1
ATOM 767 O O . ARG A 1 97 ? 7.403 -3.709 16.225 1.00 87.00 97 ARG A O 1
ATOM 774 N N . SER A 1 98 ? 8.462 -4.680 17.948 1.00 90.00 98 SER A N 1
ATOM 775 C CA . SER A 1 98 ? 7.384 -5.634 18.242 1.00 90.00 98 SER A CA 1
ATOM 776 C C . SER A 1 98 ? 6.057 -4.916 18.525 1.00 90.00 98 SER A C 1
ATOM 778 O O . SER A 1 98 ? 4.982 -5.348 18.088 1.00 90.00 98 SER A O 1
ATOM 780 N N . HIS A 1 99 ? 6.114 -3.760 19.198 1.00 92.94 99 HIS A N 1
ATOM 781 C CA . HIS A 1 99 ? 4.933 -2.934 19.424 1.00 92.94 99 HIS A CA 1
ATOM 782 C C . HIS A 1 99 ? 4.401 -2.310 18.128 1.00 92.94 99 HIS A C 1
ATOM 784 O O . HIS A 1 99 ? 3.189 -2.358 17.909 1.00 92.94 99 HIS A O 1
ATOM 790 N N . ILE A 1 100 ? 5.272 -1.795 17.253 1.00 93.25 100 ILE A N 1
ATOM 791 C CA . ILE A 1 100 ? 4.912 -1.294 15.912 1.00 93.25 100 ILE A CA 1
ATOM 792 C C . ILE A 1 100 ? 4.189 -2.388 15.118 1.00 93.25 100 ILE A C 1
ATOM 794 O O . ILE A 1 100 ? 3.064 -2.166 14.664 1.00 93.25 100 ILE A O 1
ATOM 798 N N . ILE A 1 101 ? 4.764 -3.590 15.033 1.00 93.38 101 ILE A N 1
ATOM 799 C CA . ILE A 1 101 ? 4.163 -4.729 14.323 1.00 93.38 101 ILE A CA 1
ATOM 800 C C . ILE A 1 101 ? 2.818 -5.094 14.939 1.00 93.38 101 ILE A C 1
ATOM 802 O O . ILE A 1 101 ? 1.834 -5.233 14.223 1.00 93.38 101 ILE A O 1
ATOM 806 N N . SER A 1 102 ? 2.719 -5.155 16.267 1.00 95.25 102 SER A N 1
ATOM 807 C CA . SER A 1 102 ? 1.451 -5.438 16.952 1.00 95.25 102 SER A CA 1
ATOM 808 C C . SER A 1 102 ? 0.362 -4.404 16.630 1.00 95.25 102 SER A C 1
ATOM 810 O O . SER A 1 102 ? -0.829 -4.729 16.576 1.00 95.25 102 SER A O 1
ATOM 812 N N . ARG A 1 103 ? 0.736 -3.133 16.420 1.00 96.62 103 ARG A N 1
ATOM 813 C CA . ARG A 1 103 ? -0.199 -2.078 16.002 1.00 96.62 103 ARG A CA 1
ATOM 814 C C . ARG A 1 103 ? -0.602 -2.208 14.534 1.00 96.62 103 ARG A C 1
ATOM 816 O O . ARG A 1 103 ? -1.791 -2.058 14.254 1.00 96.62 103 ARG A O 1
ATOM 823 N N . LEU A 1 104 ? 0.326 -2.539 13.639 1.00 96.06 104 LEU A N 1
ATOM 824 C CA . LEU A 1 104 ? 0.029 -2.802 12.227 1.00 96.06 104 LEU A CA 1
ATOM 825 C C . LEU A 1 104 ? -0.827 -4.057 12.047 1.00 96.06 104 LEU A C 1
ATOM 827 O O . LEU A 1 104 ? -1.850 -3.990 11.375 1.00 96.06 104 LEU A O 1
ATOM 831 N N . ALA A 1 105 ? -0.510 -5.139 12.756 1.00 96.06 105 ALA A N 1
ATOM 832 C CA . ALA A 1 105 ? -1.307 -6.361 12.793 1.00 96.06 105 ALA A CA 1
ATOM 833 C C . ALA A 1 105 ? -2.738 -6.089 13.258 1.00 96.06 105 ALA A C 1
ATOM 835 O O . ALA A 1 105 ? -3.707 -6.597 12.694 1.00 96.06 105 ALA A O 1
ATOM 836 N N . LYS A 1 106 ? -2.902 -5.218 14.263 1.00 96.94 106 LYS A N 1
ATOM 837 C CA . LYS A 1 106 ? -4.230 -4.771 14.687 1.00 96.94 106 LYS A CA 1
ATOM 838 C C . LYS A 1 106 ? -4.954 -3.996 13.583 1.00 96.94 106 LYS A C 1
ATOM 840 O O . LYS A 1 106 ? -6.142 -4.241 13.396 1.00 96.94 106 LYS A O 1
ATOM 845 N N . ALA A 1 107 ? -4.273 -3.091 12.879 1.00 96.81 107 ALA A N 1
ATOM 846 C CA . ALA A 1 107 ? -4.854 -2.328 11.773 1.00 96.81 107 ALA A CA 1
ATOM 847 C C . ALA A 1 107 ? -5.295 -3.249 10.622 1.00 96.81 107 ALA A C 1
ATOM 849 O O . ALA A 1 107 ? -6.451 -3.195 10.195 1.00 96.81 107 ALA A O 1
ATOM 850 N N . ALA A 1 108 ? -4.412 -4.152 10.190 1.00 96.50 108 ALA A N 1
ATOM 851 C CA . ALA A 1 108 ? -4.688 -5.147 9.163 1.00 96.50 108 ALA A CA 1
ATOM 852 C C . ALA A 1 108 ? -5.839 -6.079 9.569 1.00 96.50 108 ALA A C 1
ATOM 854 O O . ALA A 1 108 ? -6.731 -6.337 8.765 1.00 96.50 108 ALA A O 1
ATOM 855 N N . LYS A 1 109 ? -5.886 -6.532 10.830 1.00 96.75 109 LYS A N 1
ATOM 856 C CA . LYS A 1 109 ? -6.992 -7.352 11.347 1.00 96.75 109 LYS A CA 1
ATOM 857 C C . LYS A 1 109 ? -8.331 -6.620 11.266 1.00 96.75 109 LYS A C 1
ATOM 859 O O . LYS A 1 109 ? -9.287 -7.185 10.752 1.00 96.75 109 LYS A O 1
ATOM 864 N N . THR A 1 110 ? -8.398 -5.366 11.713 1.00 96.00 110 THR A N 1
ATOM 865 C CA . THR A 1 110 ? -9.639 -4.575 11.632 1.00 96.00 110 THR A CA 1
ATOM 866 C C . THR A 1 110 ? -10.088 -4.316 10.192 1.00 96.00 110 THR A C 1
ATOM 868 O O . THR A 1 110 ? -11.284 -4.310 9.919 1.00 96.00 110 THR A O 1
ATOM 871 N N . ALA A 1 111 ? -9.152 -4.155 9.252 1.00 95.81 111 ALA A N 1
ATOM 872 C CA . ALA A 1 111 ? -9.484 -4.022 7.835 1.00 95.81 111 ALA A CA 1
ATOM 873 C C . ALA A 1 111 ? -9.951 -5.355 7.220 1.00 95.81 111 ALA A C 1
ATOM 875 O O . ALA A 1 111 ? -10.892 -5.370 6.435 1.00 95.81 111 ALA A O 1
ATOM 876 N N . LYS A 1 112 ? -9.365 -6.490 7.624 1.00 94.81 112 LYS A N 1
ATOM 877 C CA . LYS A 1 112 ? -9.842 -7.831 7.236 1.00 94.81 112 LYS A CA 1
ATOM 878 C C . LYS A 1 112 ? -11.248 -8.112 7.771 1.00 94.81 112 LYS A C 1
ATOM 880 O O . LYS A 1 112 ? -12.059 -8.675 7.045 1.00 94.81 112 LYS A O 1
ATOM 885 N N . GLU A 1 113 ? -11.546 -7.692 9.002 1.00 94.75 113 GLU A N 1
ATOM 886 C CA . GLU A 1 113 ? -12.899 -7.752 9.576 1.00 94.75 113 GLU A CA 1
ATOM 887 C C . GLU A 1 113 ? -13.889 -6.933 8.730 1.00 94.75 113 GLU A C 1
ATOM 889 O O . GLU A 1 113 ? -14.948 -7.441 8.376 1.00 94.75 113 GLU A O 1
ATOM 894 N N . LEU A 1 114 ? -13.522 -5.713 8.315 1.00 94.31 114 LEU A N 1
ATOM 895 C CA . LEU A 1 114 ? -14.342 -4.905 7.402 1.00 94.31 114 LEU A CA 1
ATOM 896 C C . LEU A 1 114 ? -14.600 -5.624 6.068 1.00 94.31 114 LEU A C 1
ATOM 898 O O . LEU A 1 114 ? -15.741 -5.693 5.626 1.00 94.31 114 LEU A O 1
ATOM 902 N N . VAL A 1 115 ? -13.563 -6.188 5.443 1.00 93.81 115 VAL A N 1
ATOM 903 C CA . VAL A 1 115 ? -13.705 -6.940 4.184 1.00 93.81 115 VAL A CA 1
ATOM 904 C C . VAL A 1 115 ? -14.631 -8.145 4.359 1.00 93.81 115 VAL A C 1
ATOM 906 O O . VAL A 1 115 ? -15.462 -8.396 3.491 1.00 93.81 115 VAL A O 1
ATOM 909 N N . ALA A 1 116 ? -14.517 -8.876 5.470 1.00 93.38 116 ALA A N 1
ATOM 910 C CA . ALA A 1 116 ? -15.382 -10.018 5.758 1.00 93.38 116 ALA A CA 1
ATOM 911 C C . ALA A 1 116 ? -16.858 -9.602 5.858 1.00 93.38 116 ALA A C 1
ATOM 913 O O . ALA A 1 116 ? -17.703 -10.231 5.229 1.00 93.38 116 ALA A O 1
ATOM 914 N N . LEU A 1 117 ? -17.151 -8.502 6.559 1.00 92.69 117 LEU A N 1
ATOM 915 C CA . LEU A 1 117 ? -18.516 -7.985 6.692 1.00 92.69 117 LEU A CA 1
ATOM 916 C C . LEU A 1 117 ? -19.081 -7.460 5.364 1.00 92.69 117 LEU A C 1
ATOM 918 O O . LEU A 1 117 ? -20.267 -7.618 5.096 1.00 92.69 117 LEU A O 1
ATOM 922 N N . LEU A 1 118 ? -18.248 -6.848 4.517 1.00 90.62 118 LEU A N 1
ATOM 923 C CA . LEU A 1 118 ? -18.683 -6.346 3.210 1.00 90.62 118 LEU A CA 1
ATOM 924 C C . LEU A 1 118 ? -18.962 -7.475 2.211 1.00 90.62 118 LEU A C 1
ATOM 926 O O . LEU A 1 118 ? -19.872 -7.337 1.400 1.00 90.62 118 LEU A O 1
ATOM 930 N N . ARG A 1 119 ? -18.241 -8.602 2.305 1.00 88.62 119 ARG A N 1
ATOM 931 C CA . ARG A 1 119 ? -18.484 -9.802 1.481 1.00 88.62 119 ARG A CA 1
ATOM 932 C C . ARG A 1 119 ? -19.845 -10.449 1.731 1.00 88.62 119 ARG A C 1
ATOM 934 O O . ARG A 1 119 ? -20.336 -11.151 0.854 1.00 88.62 119 ARG A O 1
ATOM 941 N N . GLU A 1 120 ? -20.468 -10.212 2.883 1.00 86.06 120 GLU A N 1
ATOM 942 C CA . GLU A 1 120 ? -21.856 -10.606 3.154 1.00 86.06 120 GLU A CA 1
ATOM 943 C C . GLU A 1 120 ? -22.835 -9.664 2.421 1.00 86.06 120 GLU A C 1
ATOM 945 O O . GLU A 1 120 ? -23.654 -8.990 3.048 1.00 86.06 120 GLU A O 1
ATOM 950 N N . GLY A 1 121 ? -22.715 -9.588 1.088 1.00 71.00 121 GLY A N 1
ATOM 951 C CA . GLY A 1 121 ? -23.363 -8.597 0.217 1.00 71.00 121 GLY A CA 1
ATOM 952 C C . GLY A 1 121 ? -24.877 -8.482 0.405 1.00 71.00 121 GLY A C 1
ATOM 953 O O . GLY A 1 121 ? -25.407 -7.372 0.439 1.00 71.00 121 GLY A O 1
ATOM 954 N N . ASP A 1 122 ? -25.559 -9.605 0.647 1.00 74.25 122 ASP A N 1
ATOM 955 C CA . ASP A 1 122 ? -27.010 -9.642 0.886 1.00 74.25 122 ASP A CA 1
ATOM 956 C C . ASP A 1 122 ? -27.432 -8.839 2.130 1.00 74.25 122 ASP A C 1
ATOM 958 O O . ASP A 1 122 ? -28.536 -8.297 2.192 1.00 74.25 122 ASP A O 1
ATOM 962 N N . LYS A 1 123 ? -26.545 -8.740 3.128 1.00 81.19 123 LYS A N 1
ATOM 963 C CA . LYS A 1 123 ? -26.788 -8.045 4.401 1.00 81.19 123 LYS A CA 1
ATOM 964 C C . LYS A 1 123 ? -26.155 -6.662 4.443 1.00 81.19 123 LYS A C 1
ATOM 966 O O . LYS A 1 123 ? -26.752 -5.732 4.980 1.00 81.19 123 LYS A O 1
ATOM 971 N N . SER A 1 124 ? -24.955 -6.531 3.882 1.00 79.69 124 SER A N 1
ATOM 972 C CA . SER A 1 124 ? -24.183 -5.289 3.875 1.00 79.69 124 SER A CA 1
ATOM 973 C C . SER A 1 124 ? -24.651 -4.297 2.812 1.00 79.69 124 SER A C 1
ATOM 975 O O . SER A 1 124 ? -24.323 -3.117 2.917 1.00 79.69 124 SER A O 1
ATOM 977 N N . LYS A 1 125 ? -25.404 -4.758 1.796 1.00 83.31 125 LYS A N 1
ATOM 978 C CA . LYS A 1 125 ? -25.805 -3.981 0.608 1.00 83.31 125 LYS A CA 1
ATOM 979 C C . LYS A 1 125 ? -24.617 -3.288 -0.076 1.00 83.31 125 LYS A C 1
ATOM 981 O O . LYS A 1 125 ? -24.781 -2.250 -0.717 1.00 83.31 125 LYS A O 1
ATOM 986 N N . ALA A 1 126 ? -23.416 -3.840 0.094 1.00 84.81 126 ALA A N 1
ATOM 987 C CA . ALA A 1 126 ? -22.193 -3.290 -0.463 1.00 84.81 126 ALA A CA 1
ATOM 988 C C . ALA A 1 126 ? -22.092 -3.616 -1.955 1.00 84.81 126 ALA A C 1
ATOM 990 O O . ALA A 1 126 ? -22.432 -4.715 -2.386 1.00 84.81 126 ALA A O 1
ATOM 991 N N . ASN A 1 127 ? -21.591 -2.661 -2.735 1.00 88.81 127 ASN A N 1
ATOM 992 C CA . ASN A 1 127 ? -21.280 -2.898 -4.139 1.00 88.81 127 ASN A CA 1
ATOM 993 C C . ASN A 1 127 ? -19.970 -3.697 -4.265 1.00 88.81 127 ASN A C 1
ATOM 995 O O . ASN A 1 127 ? -19.075 -3.549 -3.429 1.00 88.81 127 ASN A O 1
ATOM 999 N N . ASP A 1 128 ? -19.800 -4.457 -5.346 1.00 88.06 128 ASP A N 1
ATOM 1000 C CA . ASP A 1 128 ? -18.571 -5.216 -5.631 1.00 88.06 128 ASP A CA 1
ATOM 1001 C C . ASP A 1 128 ? -17.327 -4.316 -5.604 1.00 88.06 128 ASP A C 1
ATOM 1003 O O . ASP A 1 128 ? -16.257 -4.699 -5.128 1.00 88.06 128 ASP A O 1
ATOM 1007 N N . GLN A 1 129 ? -17.484 -3.072 -6.056 1.00 89.00 129 GLN A N 1
ATOM 1008 C CA . GLN A 1 129 ? -16.425 -2.075 -6.011 1.00 89.00 129 GLN A CA 1
ATOM 1009 C C . GLN A 1 129 ? -16.032 -1.679 -4.579 1.00 89.00 129 GLN A C 1
ATOM 1011 O O . GLN A 1 129 ? -14.845 -1.547 -4.295 1.00 89.00 129 GLN A O 1
ATOM 1016 N N . ASP A 1 130 ? -16.996 -1.536 -3.664 1.00 90.00 130 ASP A N 1
ATOM 1017 C CA . ASP A 1 130 ? -16.714 -1.217 -2.258 1.00 90.00 130 ASP A CA 1
ATOM 1018 C C . ASP A 1 130 ? -15.975 -2.379 -1.574 1.00 90.00 130 ASP A C 1
ATOM 1020 O O . ASP A 1 130 ? -15.075 -2.162 -0.760 1.00 90.00 130 ASP A O 1
ATOM 1024 N N . VAL A 1 131 ? -16.311 -3.623 -1.940 1.00 92.12 131 VAL A N 1
ATOM 1025 C CA . VAL A 1 131 ? -15.593 -4.823 -1.483 1.00 92.12 131 VAL A CA 1
ATOM 1026 C C . VAL A 1 131 ? -14.151 -4.814 -1.996 1.00 92.12 131 VAL A C 1
ATOM 1028 O O . VAL A 1 131 ? -13.228 -5.105 -1.231 1.00 92.12 131 VAL A O 1
ATOM 1031 N N . LEU A 1 132 ? -13.935 -4.454 -3.265 1.00 92.44 132 LEU A N 1
ATOM 1032 C CA . LEU A 1 132 ? -12.600 -4.345 -3.856 1.00 92.44 132 LEU A CA 1
ATOM 1033 C C . LEU A 1 132 ? -11.772 -3.215 -3.234 1.00 92.44 132 LEU A C 1
ATOM 1035 O O . LEU A 1 132 ? -10.609 -3.439 -2.902 1.00 92.44 132 LEU A O 1
ATOM 1039 N N . GLU A 1 133 ? -12.352 -2.039 -2.998 1.00 93.00 133 GLU A N 1
ATOM 1040 C CA . GLU A 1 133 ? -11.672 -0.940 -2.300 1.00 93.00 133 GLU A CA 1
ATOM 1041 C C . GLU A 1 133 ? -11.269 -1.329 -0.877 1.00 93.00 133 GLU A C 1
ATOM 1043 O O . GLU A 1 133 ? -10.120 -1.126 -0.477 1.00 93.00 133 GLU A O 1
ATOM 1048 N N . ALA A 1 134 ? -12.189 -1.930 -0.114 1.00 94.25 134 ALA A N 1
ATOM 1049 C CA . ALA A 1 134 ? -11.903 -2.407 1.237 1.00 94.25 134 ALA A CA 1
ATOM 1050 C C . ALA A 1 134 ? -10.774 -3.440 1.238 1.00 94.25 134 ALA A C 1
ATOM 1052 O O . ALA A 1 134 ? -9.925 -3.456 2.134 1.00 94.25 134 ALA A O 1
ATOM 1053 N N . ARG A 1 135 ? -10.764 -4.303 0.220 1.00 94.06 135 ARG A N 1
ATOM 1054 C CA . ARG A 1 135 ? -9.765 -5.347 0.045 1.00 94.06 135 ARG A CA 1
ATOM 1055 C C . ARG A 1 135 ? -8.398 -4.768 -0.298 1.00 94.06 135 ARG A C 1
ATOM 1057 O O . ARG A 1 135 ? -7.432 -5.123 0.369 1.00 94.06 135 ARG A O 1
ATOM 1064 N N . ALA A 1 136 ? -8.324 -3.830 -1.240 1.00 94.56 136 ALA A N 1
ATOM 1065 C CA . ALA A 1 136 ? -7.089 -3.123 -1.564 1.00 94.56 136 ALA A CA 1
ATOM 1066 C C . ALA A 1 136 ? -6.532 -2.382 -0.338 1.00 94.56 136 ALA A C 1
ATOM 1068 O O . ALA A 1 136 ? -5.352 -2.514 -0.017 1.00 94.56 136 ALA A O 1
ATOM 1069 N N . TYR A 1 137 ? -7.396 -1.690 0.411 1.00 95.62 137 TYR A N 1
ATOM 1070 C CA . TYR A 1 137 ? -7.038 -1.021 1.662 1.00 95.62 137 TYR A CA 1
ATOM 1071 C C . TYR A 1 137 ? -6.489 -1.996 2.716 1.00 95.62 137 TYR A C 1
ATOM 1073 O O . TYR A 1 137 ? -5.417 -1.775 3.289 1.00 95.62 137 TYR A O 1
ATOM 1081 N N . GLY A 1 138 ? -7.189 -3.110 2.948 1.00 95.75 138 GLY A N 1
ATOM 1082 C CA . GLY A 1 138 ? -6.747 -4.153 3.870 1.00 95.75 138 GLY A CA 1
ATOM 1083 C C . GLY A 1 138 ? -5.431 -4.806 3.445 1.00 95.75 138 GLY A C 1
ATOM 1084 O O . GLY A 1 138 ? -4.578 -5.065 4.295 1.00 95.75 138 GLY A O 1
ATOM 1085 N N . ALA A 1 139 ? -5.236 -5.013 2.142 1.00 95.50 139 ALA A N 1
ATOM 1086 C CA . ALA A 1 139 ? -4.021 -5.569 1.565 1.00 95.50 139 ALA A CA 1
ATOM 1087 C C . ALA A 1 139 ? -2.820 -4.616 1.719 1.00 95.50 139 ALA A C 1
ATOM 1089 O O . ALA A 1 139 ? -1.735 -5.069 2.079 1.00 95.50 139 ALA A O 1
ATOM 1090 N N . THR A 1 140 ? -3.010 -3.295 1.578 1.00 95.44 140 THR A N 1
ATOM 1091 C CA . THR A 1 140 ? -1.968 -2.292 1.876 1.00 95.44 140 THR A CA 1
ATOM 1092 C C . THR A 1 140 ? -1.532 -2.343 3.344 1.00 95.44 140 THR A C 1
ATOM 1094 O O . THR A 1 140 ? -0.338 -2.310 3.641 1.00 95.44 140 THR A O 1
ATOM 1097 N N . LEU A 1 141 ? -2.480 -2.459 4.282 1.00 96.06 141 LEU A N 1
ATOM 1098 C CA . LEU A 1 141 ? -2.160 -2.550 5.712 1.00 96.06 141 LEU A CA 1
ATOM 1099 C C . LEU A 1 141 ? -1.484 -3.876 6.084 1.00 96.06 141 LEU A C 1
ATOM 1101 O O . LEU A 1 141 ? -0.544 -3.874 6.877 1.00 96.06 141 LEU A O 1
ATOM 1105 N N . ALA A 1 142 ? -1.940 -4.991 5.509 1.00 95.44 142 ALA A N 1
ATOM 1106 C CA . ALA A 1 142 ? -1.323 -6.303 5.703 1.00 95.44 142 ALA A CA 1
ATOM 1107 C C . ALA A 1 142 ? 0.096 -6.356 5.113 1.00 95.44 142 ALA A C 1
ATOM 1109 O O . ALA A 1 142 ? 1.010 -6.866 5.754 1.00 95.44 142 ALA A O 1
ATOM 1110 N N . GLY A 1 143 ? 0.303 -5.761 3.935 1.00 93.75 143 GLY A N 1
ATOM 1111 C CA . GLY A 1 143 ? 1.628 -5.602 3.341 1.00 93.75 143 GLY A CA 1
ATOM 1112 C C . GLY A 1 143 ? 2.556 -4.777 4.229 1.00 93.75 143 GLY A C 1
ATOM 1113 O O . GLY A 1 143 ? 3.693 -5.178 4.457 1.00 93.75 143 GLY A O 1
ATOM 1114 N N . GLY A 1 144 ? 2.063 -3.673 4.801 1.00 92.88 144 GLY A N 1
ATOM 1115 C CA . GLY A 1 144 ? 2.831 -2.856 5.745 1.00 92.88 144 GLY A CA 1
ATOM 1116 C C . GLY A 1 144 ? 3.237 -3.605 7.022 1.00 92.88 144 GLY A C 1
ATOM 1117 O O . GLY A 1 144 ? 4.350 -3.424 7.508 1.00 92.88 144 GLY A O 1
ATOM 1118 N N . GLU A 1 145 ? 2.370 -4.472 7.553 1.00 94.00 145 GLU A N 1
ATOM 1119 C CA . GLU A 1 145 ? 2.700 -5.355 8.681 1.00 94.00 145 GLU A CA 1
ATOM 1120 C C . GLU A 1 145 ? 3.833 -6.329 8.327 1.00 94.00 145 GLU A C 1
ATOM 1122 O O . GLU A 1 145 ? 4.821 -6.417 9.057 1.00 94.00 145 GLU A O 1
ATOM 1127 N N . GLU A 1 146 ? 3.700 -7.052 7.210 1.00 92.19 146 GLU A N 1
ATOM 1128 C CA . GLU A 1 146 ? 4.707 -8.017 6.760 1.00 92.19 146 GLU A CA 1
ATOM 1129 C C . GLU A 1 146 ? 6.036 -7.334 6.426 1.00 92.19 146 GLU A C 1
ATOM 1131 O O . GLU A 1 146 ? 7.097 -7.845 6.774 1.00 92.19 146 GLU A O 1
ATOM 1136 N N . PHE A 1 147 ? 5.995 -6.141 5.833 1.00 91.69 147 PHE A N 1
ATOM 1137 C CA . PHE A 1 147 ? 7.185 -5.340 5.566 1.00 91.69 147 PHE A CA 1
ATOM 1138 C C . PHE A 1 147 ? 7.974 -5.043 6.848 1.00 91.69 147 PHE A C 1
ATOM 1140 O O . PHE A 1 147 ? 9.187 -5.263 6.902 1.00 91.69 147 PHE A O 1
ATOM 1147 N N . GLU A 1 148 ? 7.293 -4.589 7.907 1.00 89.44 148 GLU A N 1
ATOM 1148 C CA . GLU A 1 148 ? 7.953 -4.302 9.183 1.00 89.44 148 GLU A CA 1
ATOM 1149 C C . GLU A 1 148 ? 8.507 -5.573 9.843 1.00 89.44 148 GLU A C 1
ATOM 1151 O O . GLU A 1 148 ? 9.630 -5.527 10.349 1.00 89.44 148 GLU A O 1
ATOM 1156 N N . LYS A 1 149 ? 7.805 -6.716 9.758 1.00 87.50 149 LYS A N 1
ATOM 1157 C CA . LYS A 1 149 ? 8.320 -8.021 10.224 1.00 87.50 149 LYS A CA 1
ATOM 1158 C C . LYS A 1 149 ? 9.602 -8.428 9.505 1.00 87.50 149 LYS A C 1
ATOM 1160 O O . LYS A 1 149 ? 10.541 -8.904 10.133 1.00 87.50 149 LYS A O 1
ATOM 1165 N N . GLN A 1 150 ? 9.680 -8.255 8.186 1.00 81.44 150 GLN A N 1
ATOM 1166 C CA . GLN A 1 150 ? 10.881 -8.667 7.453 1.00 81.44 150 GLN A CA 1
ATOM 1167 C C . GLN A 1 150 ? 12.063 -7.717 7.666 1.00 81.44 150 GLN A C 1
ATOM 1169 O O . GLN A 1 150 ? 13.213 -8.162 7.718 1.00 81.44 150 GLN A O 1
ATOM 1174 N N . SER A 1 151 ? 11.788 -6.436 7.915 1.00 72.81 151 SER A N 1
ATOM 1175 C CA . SER A 1 151 ? 12.809 -5.450 8.278 1.00 72.81 151 SER A CA 1
ATOM 1176 C C . SER A 1 151 ? 13.482 -5.702 9.643 1.00 72.81 151 SER A C 1
ATOM 1178 O O . SER A 1 151 ? 14.507 -5.087 9.930 1.00 72.81 151 SER A O 1
ATOM 1180 N N . GLU A 1 152 ? 12.971 -6.636 10.464 1.00 65.06 152 GLU A N 1
ATOM 1181 C CA . GLU A 1 152 ? 13.516 -7.007 11.786 1.00 65.06 152 GLU A CA 1
ATOM 1182 C C . GLU A 1 152 ? 14.902 -7.646 11.768 1.00 65.06 152 GLU A C 1
ATOM 1184 O O . GLU A 1 152 ? 15.477 -7.865 12.831 1.00 65.06 152 GLU A O 1
ATOM 1189 N N . GLY A 1 153 ? 15.469 -7.942 10.597 1.00 55.94 153 GLY A N 1
ATOM 1190 C CA . GLY A 1 153 ? 16.876 -8.321 10.527 1.00 55.94 153 GLY A CA 1
ATOM 1191 C C . GLY A 1 153 ? 17.246 -9.565 11.343 1.00 55.94 153 GLY A C 1
ATOM 1192 O O . GLY A 1 153 ? 18.423 -9.731 11.654 1.00 55.94 153 GLY A O 1
ATOM 1193 N N . GLN A 1 154 ? 16.308 -10.478 11.644 1.00 46.72 154 GLN A N 1
ATOM 1194 C CA . GLN A 1 154 ? 16.676 -11.869 11.926 1.00 46.72 154 GLN A CA 1
ATOM 1195 C C . GLN A 1 154 ? 17.254 -12.452 10.633 1.00 46.72 154 GLN A C 1
ATOM 1197 O O . GLN A 1 154 ? 16.549 -13.100 9.868 1.00 46.72 154 GLN A O 1
ATOM 1202 N N . ARG A 1 155 ? 18.506 -12.110 10.315 1.00 48.31 155 ARG A N 1
ATOM 1203 C CA . ARG A 1 155 ? 19.285 -12.671 9.211 1.00 48.31 155 ARG A CA 1
ATOM 1204 C C . ARG A 1 155 ? 19.550 -14.133 9.556 1.00 48.31 155 ARG A C 1
ATOM 1206 O O . ARG A 1 155 ? 20.566 -14.461 10.159 1.00 48.31 155 ARG A O 1
ATOM 1213 N N . GLY A 1 156 ? 18.580 -14.992 9.268 1.00 46.78 156 GLY A N 1
ATOM 1214 C CA . GLY A 1 156 ? 18.819 -16.424 9.216 1.00 46.78 156 GLY A CA 1
ATOM 1215 C C . GLY A 1 156 ? 19.669 -16.700 7.983 1.00 46.78 156 GLY A C 1
ATOM 1216 O O . GLY A 1 156 ? 19.290 -16.288 6.893 1.00 46.78 156 GLY A O 1
ATOM 1217 N N . SER A 1 157 ? 20.818 -17.352 8.163 1.00 44.81 157 SER A N 1
ATOM 1218 C CA . SER A 1 157 ? 21.682 -17.799 7.064 1.00 44.81 157 SER A CA 1
ATOM 1219 C C . SER A 1 157 ? 20.848 -18.503 5.981 1.00 44.81 157 SER A C 1
ATOM 1221 O O . SER A 1 157 ? 20.132 -19.462 6.267 1.00 44.81 157 SER A O 1
ATOM 1223 N N . ASP A 1 158 ? 20.944 -18.006 4.750 1.00 46.81 158 ASP A N 1
ATOM 1224 C CA . ASP A 1 158 ? 20.732 -18.744 3.497 1.00 46.81 158 ASP A CA 1
ATOM 1225 C C . ASP A 1 158 ? 19.323 -19.253 3.112 1.00 46.81 158 ASP A C 1
ATOM 1227 O O . ASP A 1 158 ? 19.200 -20.223 2.366 1.00 46.81 158 ASP A O 1
ATOM 1231 N N . SER A 1 159 ? 18.231 -18.556 3.468 1.00 51.47 159 SER A N 1
ATOM 1232 C CA . SER A 1 159 ? 16.920 -18.771 2.789 1.00 51.47 159 SER A CA 1
ATOM 1233 C C . SER A 1 159 ? 16.099 -17.497 2.492 1.00 51.47 159 SER A C 1
ATOM 1235 O O . SER A 1 159 ? 14.877 -17.534 2.325 1.00 51.47 159 SER A O 1
ATOM 1237 N N . ASP A 1 160 ? 16.784 -16.355 2.372 1.00 58.28 160 ASP A N 1
ATOM 1238 C CA . ASP A 1 160 ? 16.226 -14.991 2.441 1.00 58.28 160 ASP A CA 1
ATOM 1239 C C . ASP A 1 160 ? 15.262 -14.549 1.316 1.00 58.28 160 ASP A C 1
ATOM 1241 O O . ASP A 1 160 ? 14.539 -13.567 1.495 1.00 58.28 160 ASP A O 1
ATOM 1245 N N . SER A 1 161 ? 15.162 -15.257 0.184 1.00 63.22 161 SER A N 1
ATOM 1246 C CA . SER A 1 161 ? 14.249 -14.855 -0.907 1.00 63.22 161 SER A CA 1
ATOM 1247 C C . SER A 1 161 ? 12.766 -15.064 -0.574 1.00 63.22 161 SER A C 1
ATOM 1249 O O . SER A 1 161 ? 11.925 -14.285 -1.021 1.00 63.22 161 SER A O 1
ATOM 1251 N N . LYS A 1 162 ? 12.427 -16.075 0.242 1.00 73.00 162 LYS A N 1
ATOM 1252 C CA . LYS A 1 162 ? 11.023 -16.416 0.550 1.00 73.00 162 LYS A CA 1
ATOM 1253 C C . LYS A 1 162 ? 10.394 -15.534 1.629 1.00 73.00 162 LYS A C 1
ATOM 1255 O O . LYS A 1 162 ? 9.174 -15.435 1.718 1.00 73.00 162 LYS A O 1
ATOM 1260 N N . ARG A 1 163 ? 11.208 -14.852 2.445 1.00 82.12 163 ARG A N 1
ATOM 1261 C CA 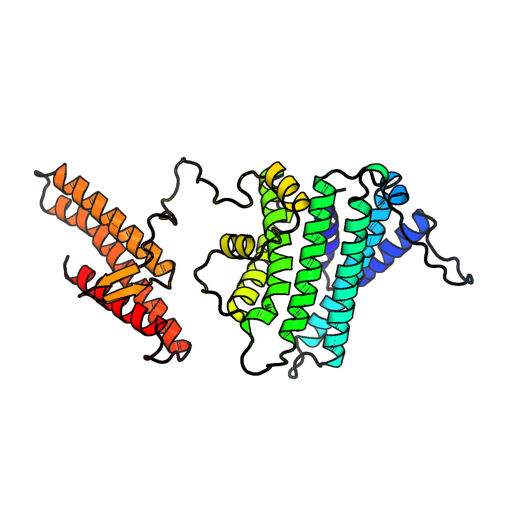. ARG A 1 163 ? 10.719 -13.992 3.540 1.00 82.12 163 ARG A CA 1
ATOM 1262 C C . ARG A 1 163 ? 9.867 -12.833 3.046 1.00 82.12 163 ARG A C 1
ATOM 1264 O O . ARG A 1 163 ? 8.903 -12.464 3.703 1.00 82.12 163 ARG A O 1
ATOM 1271 N N . TRP A 1 164 ? 10.200 -12.265 1.893 1.00 87.88 164 TRP A N 1
ATOM 1272 C CA . TRP A 1 164 ? 9.496 -11.105 1.348 1.00 87.88 164 TRP A CA 1
ATOM 1273 C C . TRP A 1 164 ? 8.250 -11.476 0.535 1.00 87.88 164 TRP A C 1
ATOM 1275 O O . TRP A 1 164 ? 7.465 -10.591 0.201 1.00 87.88 164 TRP A O 1
ATOM 1285 N N . GLU A 1 165 ? 8.008 -12.765 0.272 1.00 89.19 165 GLU A N 1
ATOM 1286 C CA . GLU A 1 165 ? 6.852 -13.233 -0.506 1.00 89.19 165 GLU A CA 1
ATOM 1287 C C . GLU A 1 165 ? 5.496 -12.832 0.103 1.00 89.19 165 GLU A C 1
ATOM 1289 O O . GLU A 1 165 ? 4.651 -12.353 -0.654 1.00 89.19 165 GLU A O 1
ATOM 1294 N N . PRO A 1 166 ? 5.243 -12.931 1.427 1.00 91.25 166 PRO A N 1
ATOM 1295 C CA . PRO A 1 166 ? 3.967 -12.503 2.014 1.00 91.25 166 PRO A CA 1
ATOM 1296 C C . PRO A 1 166 ? 3.713 -10.995 1.874 1.00 91.25 166 PRO A C 1
ATOM 1298 O O . PRO A 1 166 ? 2.581 -10.564 1.623 1.00 91.25 166 PRO A O 1
ATOM 1301 N N . CYS A 1 167 ? 4.778 -10.194 1.988 1.00 92.31 167 CYS A N 1
ATOM 1302 C CA . CYS A 1 167 ? 4.745 -8.752 1.755 1.00 92.31 167 CYS A CA 1
ATOM 1303 C C . CYS A 1 167 ? 4.421 -8.458 0.284 1.00 92.31 167 CYS A C 1
ATOM 1305 O O . CYS A 1 167 ? 3.487 -7.709 -0.004 1.00 92.31 167 CYS A O 1
ATOM 1307 N N . LEU A 1 168 ? 5.141 -9.102 -0.644 1.00 92.06 168 LEU A N 1
ATOM 1308 C CA . LEU A 1 168 ? 4.918 -8.974 -2.084 1.00 92.06 168 LEU A CA 1
ATOM 1309 C C . LEU A 1 168 ? 3.506 -9.406 -2.482 1.00 92.06 168 LEU A C 1
ATOM 1311 O O . LEU A 1 168 ? 2.870 -8.688 -3.238 1.00 92.06 168 LEU A O 1
ATOM 1315 N N . ARG A 1 169 ? 2.975 -10.508 -1.939 1.00 93.50 169 ARG A N 1
ATOM 1316 C CA . ARG A 1 169 ? 1.611 -10.995 -2.215 1.00 93.50 169 ARG A CA 1
ATOM 1317 C C . ARG A 1 169 ? 0.544 -9.991 -1.779 1.00 93.50 169 ARG A C 1
ATOM 1319 O O . ARG A 1 169 ? -0.384 -9.714 -2.535 1.00 93.50 169 ARG A O 1
ATOM 1326 N N . SER A 1 170 ? 0.696 -9.412 -0.588 1.00 94.69 170 SER A N 1
ATOM 1327 C CA . SER A 1 170 ? -0.257 -8.426 -0.061 1.00 94.69 170 SER A CA 1
ATOM 1328 C C . SER A 1 170 ? -0.210 -7.110 -0.849 1.00 94.69 170 SER A C 1
ATOM 1330 O O . SER A 1 170 ? -1.249 -6.577 -1.233 1.00 94.69 170 SER A O 1
ATOM 1332 N N . PHE A 1 171 ? 0.982 -6.594 -1.163 1.00 94.69 171 PHE A N 1
ATOM 1333 C CA . PHE A 1 171 ? 1.097 -5.377 -1.974 1.00 94.69 171 PHE A CA 1
ATOM 1334 C C . PHE A 1 171 ? 0.759 -5.598 -3.451 1.00 94.69 171 PHE A C 1
ATOM 1336 O O . PHE A 1 171 ? 0.209 -4.696 -4.073 1.00 94.69 171 PHE A O 1
ATOM 1343 N N . ALA A 1 172 ? 1.015 -6.783 -4.007 1.00 93.62 172 ALA A N 1
ATOM 1344 C CA . ALA A 1 172 ? 0.585 -7.166 -5.350 1.00 93.62 172 ALA A CA 1
ATOM 1345 C C . ALA A 1 172 ? -0.940 -7.129 -5.485 1.00 93.62 172 ALA A C 1
ATOM 1347 O O . ALA A 1 172 ? -1.459 -6.561 -6.445 1.00 93.62 172 ALA A O 1
ATOM 1348 N N . GLU A 1 173 ? -1.657 -7.675 -4.498 1.00 94.06 173 GLU A N 1
ATOM 1349 C CA . GLU A 1 173 ? -3.116 -7.590 -4.432 1.00 94.06 173 GLU A CA 1
ATOM 1350 C C . GLU A 1 173 ? -3.586 -6.128 -4.420 1.00 94.06 173 GLU A C 1
ATOM 1352 O O . GLU A 1 173 ? -4.398 -5.739 -5.259 1.00 94.06 173 GLU A O 1
ATOM 1357 N N . ALA A 1 174 ? -3.018 -5.291 -3.543 1.00 94.69 174 ALA A N 1
ATOM 1358 C CA . ALA A 1 174 ? -3.341 -3.864 -3.501 1.00 94.69 174 ALA A CA 1
ATOM 1359 C C . ALA A 1 174 ? -3.028 -3.155 -4.832 1.00 94.69 174 ALA A C 1
ATOM 1361 O O . ALA A 1 174 ? -3.837 -2.364 -5.314 1.00 94.69 174 ALA A O 1
ATOM 1362 N N . ARG A 1 175 ? -1.880 -3.458 -5.453 1.00 94.38 175 ARG A N 1
ATOM 1363 C CA . ARG A 1 175 ? -1.422 -2.844 -6.705 1.00 94.38 175 ARG A CA 1
ATOM 1364 C C . ARG A 1 175 ? -2.363 -3.128 -7.862 1.00 94.38 175 ARG A C 1
ATOM 1366 O O . ARG A 1 175 ? -2.724 -2.201 -8.581 1.00 94.38 175 ARG A O 1
ATOM 1373 N N . VAL A 1 176 ? -2.728 -4.394 -8.054 1.00 93.12 176 VAL A N 1
ATOM 1374 C CA . VAL A 1 176 ? -3.596 -4.823 -9.159 1.00 93.12 176 VAL A CA 1
ATOM 1375 C C . VAL A 1 176 ? -4.999 -4.251 -8.980 1.00 93.12 176 VAL A C 1
ATOM 1377 O O . VAL A 1 176 ? -5.555 -3.704 -9.929 1.00 93.12 176 VAL A O 1
ATOM 1380 N N . VAL A 1 177 ? -5.552 -4.301 -7.763 1.00 92.88 177 VAL A N 1
ATOM 1381 C CA . VAL A 1 177 ? -6.899 -3.777 -7.505 1.00 92.88 177 VAL A CA 1
ATOM 1382 C C . VAL A 1 177 ? -6.944 -2.256 -7.668 1.00 92.88 177 VAL A C 1
ATOM 1384 O O . VAL A 1 177 ? -7.823 -1.755 -8.364 1.00 92.88 177 VAL A O 1
ATOM 1387 N N . TYR A 1 178 ? -5.985 -1.505 -7.114 1.00 94.00 178 TYR A N 1
ATOM 1388 C CA . TYR A 1 178 ? -5.939 -0.053 -7.321 1.00 94.00 178 TYR A CA 1
ATOM 1389 C C . TYR A 1 178 ? -5.655 0.339 -8.771 1.00 94.00 178 TYR A C 1
ATOM 1391 O O . TYR A 1 178 ? -6.165 1.360 -9.215 1.00 94.00 178 TYR A O 1
ATOM 1399 N N . ALA A 1 179 ? -4.889 -0.456 -9.525 1.00 91.56 179 ALA A N 1
ATOM 1400 C CA . ALA A 1 179 ? -4.693 -0.218 -10.954 1.00 91.56 179 ALA A CA 1
ATOM 1401 C C . ALA A 1 179 ? -5.995 -0.392 -11.748 1.00 91.56 179 ALA A C 1
ATOM 1403 O O . ALA A 1 179 ? -6.308 0.450 -12.584 1.00 91.56 179 ALA A O 1
ATOM 1404 N N . ALA A 1 180 ? -6.764 -1.444 -11.457 1.00 91.06 180 ALA A N 1
ATOM 1405 C CA . ALA A 1 180 ? -8.059 -1.685 -12.092 1.00 91.06 180 ALA A CA 1
ATOM 1406 C C . ALA A 1 180 ? -9.088 -0.598 -11.724 1.00 91.06 180 ALA A C 1
ATOM 1408 O O . ALA A 1 180 ? -9.834 -0.127 -12.579 1.00 91.06 180 ALA A O 1
ATOM 1409 N N . LEU A 1 181 ? -9.099 -0.148 -10.463 1.00 90.12 181 LEU A N 1
ATOM 1410 C CA . LEU A 1 181 ? -9.945 0.968 -10.021 1.00 90.12 181 LEU A CA 1
ATOM 1411 C C . LEU A 1 181 ? -9.528 2.302 -10.658 1.00 90.12 181 LEU A C 1
ATOM 1413 O O . LEU A 1 181 ? -10.390 3.095 -11.030 1.00 90.12 181 LEU A O 1
ATOM 1417 N N . LEU A 1 182 ? -8.222 2.538 -10.824 1.00 91.00 182 LEU A N 1
ATOM 1418 C CA . LEU A 1 182 ? -7.700 3.723 -11.501 1.00 91.00 182 LEU A CA 1
ATOM 1419 C C . LEU A 1 182 ? -8.110 3.763 -12.977 1.00 91.00 182 LEU A C 1
ATOM 1421 O O . LEU A 1 182 ? -8.452 4.834 -13.461 1.00 91.00 182 LEU A O 1
ATOM 1425 N N . GLU A 1 183 ? -8.111 2.626 -13.675 1.00 88.06 183 GLU A N 1
ATOM 1426 C CA . GLU A 1 183 ? -8.559 2.556 -15.074 1.00 88.06 183 GLU A CA 1
ATOM 1427 C C . GLU A 1 183 ? -10.060 2.836 -15.218 1.00 88.06 183 GLU A C 1
ATOM 1429 O O . GLU A 1 183 ? -10.488 3.437 -16.193 1.00 88.06 183 GLU A O 1
ATOM 1434 N N . LYS A 1 184 ? -10.871 2.423 -14.238 1.00 87.06 184 LYS A N 1
ATOM 1435 C CA . LYS A 1 184 ? -12.322 2.628 -14.282 1.00 87.06 184 LYS A CA 1
ATOM 1436 C C . LYS A 1 184 ? -12.743 4.045 -13.888 1.00 87.06 184 LYS A C 1
ATOM 1438 O O . LYS A 1 184 ? -13.644 4.607 -14.502 1.00 87.06 184 LYS A O 1
ATOM 1443 N N . GLU A 1 185 ? -12.171 4.585 -12.812 1.00 85.81 185 GLU A N 1
ATOM 1444 C CA . GLU A 1 185 ? -12.645 5.836 -12.200 1.00 85.81 185 GLU A CA 1
ATOM 1445 C C . GLU A 1 185 ? -11.711 7.029 -12.400 1.00 85.81 185 GLU A C 1
ATOM 1447 O O . GLU A 1 185 ? -12.115 8.158 -12.134 1.00 85.81 185 GLU A O 1
ATOM 1452 N N . HIS A 1 186 ? -10.459 6.796 -12.808 1.00 85.12 186 HIS A N 1
ATOM 1453 C CA . HIS A 1 186 ? -9.428 7.824 -12.994 1.00 85.12 186 HIS A CA 1
ATOM 1454 C C . HIS A 1 186 ? -9.247 8.782 -11.799 1.00 85.12 186 HIS A C 1
ATOM 1456 O O . HIS A 1 186 ? -8.832 9.928 -11.959 1.00 85.12 186 HIS A O 1
ATOM 1462 N N . LYS A 1 187 ? -9.531 8.324 -10.572 1.00 88.62 187 LYS A N 1
ATOM 1463 C CA . LYS A 1 187 ? -9.335 9.130 -9.359 1.00 88.62 187 LYS A CA 1
ATOM 1464 C C . LYS A 1 187 ? -7.846 9.273 -9.036 1.00 88.62 187 LYS A C 1
ATOM 1466 O O . LYS A 1 187 ? -7.145 8.277 -8.841 1.00 88.62 187 LYS A O 1
ATOM 1471 N N . GLU A 1 188 ? -7.398 10.514 -8.846 1.00 90.25 188 GLU A N 1
ATOM 1472 C CA . GLU A 1 188 ? -6.013 10.846 -8.463 1.00 90.25 188 GLU A CA 1
ATOM 1473 C C . GLU A 1 188 ? -5.569 10.161 -7.161 1.00 90.25 188 GLU A C 1
ATOM 1475 O O . GLU A 1 188 ? -4.409 9.784 -7.019 1.00 90.25 188 GLU A O 1
ATOM 1480 N N . VAL A 1 189 ? -6.497 9.906 -6.232 1.00 90.81 189 VAL A N 1
ATOM 1481 C CA . VAL A 1 189 ? -6.213 9.217 -4.960 1.00 90.81 189 VAL A CA 1
ATOM 1482 C C . VAL A 1 189 ? -5.614 7.822 -5.174 1.00 90.81 189 VAL A C 1
ATOM 1484 O O . VAL A 1 189 ? -4.730 7.410 -4.426 1.00 90.81 189 VAL A O 1
ATOM 1487 N N . TYR A 1 190 ? -6.056 7.075 -6.190 1.00 92.06 190 TYR A N 1
ATOM 1488 C CA . TYR A 1 190 ? -5.463 5.763 -6.464 1.00 92.06 190 TYR A CA 1
ATOM 1489 C C . TYR A 1 190 ? -4.050 5.911 -7.023 1.00 92.06 190 TYR A C 1
ATOM 1491 O O . TYR A 1 190 ? -3.153 5.176 -6.619 1.00 92.06 190 TYR A O 1
ATOM 1499 N N . LYS A 1 191 ? -3.830 6.890 -7.906 1.00 92.12 191 LYS A N 1
ATOM 1500 C CA . LYS A 1 191 ? -2.515 7.165 -8.493 1.00 92.12 191 LYS A CA 1
ATOM 1501 C C . LYS A 1 191 ? -1.490 7.551 -7.425 1.00 92.12 191 LYS A C 1
ATOM 1503 O O . LYS A 1 191 ? -0.385 7.013 -7.452 1.00 92.12 191 LYS A O 1
ATOM 1508 N N . THR A 1 192 ? -1.856 8.402 -6.465 1.00 91.69 192 THR A N 1
ATOM 1509 C CA . THR A 1 192 ? -0.963 8.791 -5.360 1.00 91.69 192 THR A CA 1
ATOM 1510 C C . THR A 1 192 ? -0.644 7.612 -4.446 1.00 91.69 192 THR A C 1
ATOM 1512 O O . THR A 1 192 ? 0.522 7.350 -4.175 1.00 91.69 192 THR A O 1
ATOM 1515 N N . ILE A 1 193 ? -1.639 6.809 -4.045 1.00 91.56 193 ILE A N 1
ATOM 1516 C CA . ILE A 1 193 ? -1.400 5.604 -3.230 1.00 91.56 193 ILE A CA 1
ATOM 1517 C C . ILE A 1 193 ? -0.442 4.641 -3.947 1.00 91.56 193 ILE A C 1
ATOM 1519 O O . ILE A 1 193 ? 0.478 4.101 -3.322 1.00 91.56 193 ILE A O 1
ATOM 1523 N N . LEU A 1 194 ? -0.636 4.440 -5.252 1.00 92.62 194 LEU A N 1
ATOM 1524 C CA . LEU A 1 194 ? 0.230 3.592 -6.063 1.00 92.62 194 LEU A CA 1
ATOM 1525 C C . LEU A 1 194 ? 1.663 4.128 -6.130 1.00 92.62 194 LEU A C 1
ATOM 1527 O O . LEU A 1 194 ? 2.588 3.377 -5.828 1.00 92.62 194 LEU A O 1
ATOM 1531 N N . ALA A 1 195 ? 1.838 5.405 -6.470 1.00 92.94 195 ALA A N 1
ATOM 1532 C CA . ALA A 1 195 ? 3.147 6.024 -6.650 1.00 92.94 195 ALA A CA 1
ATOM 1533 C C . ALA A 1 195 ? 3.925 6.192 -5.333 1.00 92.94 195 ALA A C 1
ATOM 1535 O O . ALA A 1 195 ? 5.121 5.908 -5.293 1.00 92.94 195 ALA A O 1
ATOM 1536 N N . ASP A 1 196 ? 3.251 6.598 -4.255 1.00 90.69 196 ASP A N 1
ATOM 1537 C CA . ASP A 1 196 ? 3.909 6.995 -3.006 1.00 90.69 196 ASP A CA 1
ATOM 1538 C C . ASP A 1 196 ? 4.130 5.815 -2.055 1.00 90.69 196 ASP A C 1
ATOM 1540 O O . ASP A 1 196 ? 5.090 5.80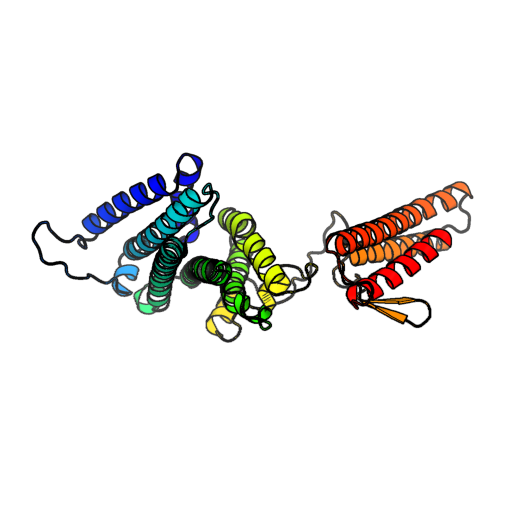1 -1.283 1.00 90.69 196 ASP A O 1
ATOM 1544 N N . THR A 1 197 ? 3.238 4.815 -2.076 1.00 90.19 197 THR A N 1
ATOM 1545 C CA . THR A 1 197 ? 3.256 3.733 -1.076 1.00 90.19 197 THR A CA 1
ATOM 1546 C C . THR A 1 197 ? 3.449 2.348 -1.676 1.00 90.19 197 THR A C 1
ATOM 1548 O O . THR A 1 197 ? 4.321 1.609 -1.222 1.00 90.19 197 THR A O 1
ATOM 1551 N N . VAL A 1 198 ? 2.672 1.968 -2.690 1.00 93.25 198 VAL A N 1
ATOM 1552 C CA . VAL A 1 198 ? 2.651 0.580 -3.179 1.00 93.25 198 VAL A CA 1
ATOM 1553 C C . VAL A 1 198 ? 3.853 0.283 -4.079 1.00 93.25 198 VAL A C 1
ATOM 1555 O O . VAL A 1 198 ? 4.564 -0.692 -3.852 1.00 93.25 198 VAL A O 1
ATOM 1558 N N . ASP A 1 199 ? 4.144 1.134 -5.061 1.00 92.56 199 ASP A N 1
ATOM 1559 C CA . ASP A 1 199 ? 5.232 0.900 -6.017 1.00 92.56 199 ASP A CA 1
ATOM 1560 C C . ASP A 1 199 ? 6.625 0.934 -5.360 1.00 92.56 199 ASP A C 1
ATOM 1562 O O . ASP A 1 199 ? 7.413 0.012 -5.608 1.00 92.56 199 ASP A O 1
ATOM 1566 N N . PRO A 1 200 ? 6.951 1.893 -4.468 1.00 93.44 200 PRO A N 1
ATOM 1567 C CA . PRO A 1 200 ? 8.239 1.903 -3.774 1.00 93.44 200 PRO A CA 1
ATOM 1568 C C . PRO A 1 200 ? 8.428 0.700 -2.841 1.00 93.44 200 PRO A C 1
ATOM 1570 O O . PRO A 1 200 ? 9.523 0.137 -2.774 1.00 93.44 200 PRO A O 1
ATOM 1573 N N . THR A 1 201 ? 7.369 0.261 -2.148 1.00 91.56 201 THR A N 1
ATOM 1574 C CA . THR A 1 201 ? 7.448 -0.896 -1.238 1.00 91.56 201 THR A CA 1
ATOM 1575 C C . THR A 1 201 ? 7.620 -2.208 -1.996 1.00 91.56 201 THR A C 1
ATOM 1577 O O . THR A 1 201 ? 8.443 -3.026 -1.584 1.00 91.56 201 THR A O 1
ATOM 1580 N N . ILE A 1 202 ? 6.936 -2.392 -3.134 1.00 92.19 202 ILE A N 1
ATOM 1581 C CA . ILE A 1 202 ? 7.146 -3.556 -4.009 1.00 92.19 202 ILE A CA 1
ATOM 1582 C C . ILE A 1 202 ? 8.571 -3.561 -4.561 1.00 92.19 202 ILE A C 1
ATOM 1584 O O . ILE A 1 202 ? 9.217 -4.605 -4.510 1.00 92.19 202 ILE A O 1
ATOM 1588 N N . ARG A 1 203 ? 9.095 -2.420 -5.040 1.00 90.50 203 ARG A N 1
ATOM 1589 C CA . ARG A 1 203 ? 10.489 -2.331 -5.522 1.00 90.50 203 ARG A CA 1
ATOM 1590 C C . ARG A 1 203 ? 11.481 -2.749 -4.442 1.00 90.50 203 ARG A C 1
ATOM 1592 O O . ARG A 1 203 ? 12.360 -3.566 -4.704 1.00 90.50 203 ARG A O 1
ATOM 1599 N N . TYR A 1 204 ? 11.320 -2.227 -3.226 1.00 89.50 204 TYR A N 1
ATOM 1600 C CA . TYR A 1 204 ? 12.195 -2.577 -2.111 1.00 89.50 204 TYR A CA 1
ATOM 1601 C C . TYR A 1 204 ? 12.093 -4.062 -1.748 1.00 89.50 204 TYR A C 1
ATOM 1603 O O . TYR A 1 204 ? 13.111 -4.741 -1.640 1.00 89.50 204 TYR A O 1
ATOM 1611 N N . ALA A 1 205 ? 10.877 -4.592 -1.595 1.00 89.12 205 ALA A N 1
ATOM 1612 C CA . ALA A 1 205 ? 10.670 -5.995 -1.249 1.00 89.12 205 ALA A CA 1
ATOM 1613 C C . ALA A 1 205 ? 11.182 -6.944 -2.348 1.00 89.12 205 ALA A C 1
ATOM 1615 O O . ALA A 1 205 ? 11.773 -7.976 -2.038 1.00 89.12 205 ALA A O 1
ATOM 1616 N N . ALA A 1 206 ? 11.024 -6.582 -3.625 1.00 88.00 206 ALA A N 1
ATOM 1617 C CA . ALA A 1 206 ? 11.544 -7.343 -4.757 1.00 88.00 206 ALA A CA 1
ATOM 1618 C C . ALA A 1 206 ? 13.077 -7.354 -4.775 1.00 88.00 206 ALA A C 1
ATOM 1620 O O . ALA A 1 206 ? 13.684 -8.407 -4.979 1.00 88.00 206 ALA A O 1
ATOM 1621 N N . TYR A 1 207 ? 13.696 -6.206 -4.487 1.00 85.94 207 TYR A N 1
ATOM 1622 C CA . TYR A 1 207 ? 15.142 -6.101 -4.340 1.00 85.94 207 TYR A CA 1
ATOM 1623 C C . TYR A 1 207 ? 15.664 -7.003 -3.214 1.00 85.94 207 TYR A C 1
ATOM 1625 O O . TYR A 1 207 ? 16.579 -7.794 -3.430 1.00 85.94 207 TYR A O 1
ATOM 1633 N N . GLN A 1 208 ? 15.035 -6.958 -2.035 1.00 84.00 208 GLN A N 1
ATOM 1634 C CA . GLN A 1 208 ? 15.419 -7.813 -0.907 1.00 84.00 208 GLN A CA 1
ATOM 1635 C C . GLN A 1 208 ? 15.172 -9.307 -1.181 1.00 84.00 208 GLN A C 1
ATOM 1637 O O . GLN A 1 208 ? 15.924 -10.155 -0.705 1.00 84.00 208 GLN A O 1
ATOM 1642 N N . ALA A 1 209 ? 14.168 -9.642 -1.997 1.00 83.50 209 ALA A N 1
ATOM 1643 C CA . ALA A 1 209 ? 13.904 -11.007 -2.453 1.00 83.50 209 ALA A CA 1
ATOM 1644 C C . ALA A 1 209 ? 14.904 -11.519 -3.513 1.00 83.50 209 ALA A C 1
ATOM 1646 O O . ALA A 1 209 ? 14.820 -12.685 -3.910 1.00 83.50 209 ALA A O 1
ATOM 1647 N N . ARG A 1 210 ? 15.853 -10.680 -3.963 1.00 82.19 210 ARG A N 1
ATOM 1648 C CA . ARG A 1 210 ? 16.794 -10.941 -5.070 1.00 82.19 210 ARG A CA 1
ATOM 1649 C C . ARG A 1 210 ? 16.107 -11.156 -6.425 1.00 82.19 210 ARG A C 1
ATOM 1651 O O . ARG A 1 210 ? 16.613 -11.886 -7.276 1.00 82.19 210 ARG A O 1
ATOM 1658 N N . LEU A 1 211 ? 14.951 -10.527 -6.640 1.00 80.50 211 LEU A N 1
ATOM 1659 C CA . LEU A 1 211 ? 14.353 -10.443 -7.972 1.00 80.50 211 LEU A CA 1
ATOM 1660 C C . LEU A 1 211 ? 15.145 -9.444 -8.823 1.00 80.50 211 LEU A C 1
ATOM 1662 O O . LEU A 1 211 ? 15.656 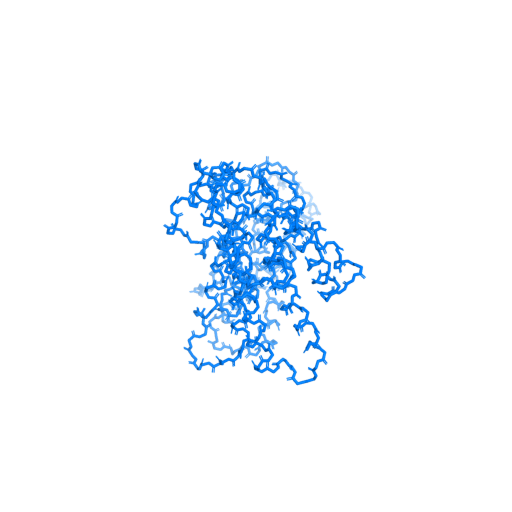-8.450 -8.305 1.00 80.50 211 LEU A O 1
ATOM 1666 N N . SER A 1 212 ? 15.238 -9.700 -10.132 1.00 76.62 212 SER A N 1
ATOM 1667 C CA . SER A 1 212 ? 15.917 -8.774 -11.041 1.00 76.62 212 SER A CA 1
ATOM 1668 C C . SER A 1 212 ? 15.246 -7.399 -11.005 1.00 76.62 212 SER A C 1
ATOM 1670 O O . SER A 1 212 ? 14.023 -7.302 -11.141 1.00 76.62 212 SER A O 1
ATOM 1672 N N . ARG A 1 213 ? 16.052 -6.337 -10.861 1.00 73.06 213 ARG A N 1
ATOM 1673 C CA . ARG A 1 213 ? 15.593 -4.933 -10.836 1.00 73.06 213 ARG A CA 1
ATOM 1674 C C . ARG A 1 213 ? 14.929 -4.500 -12.147 1.00 73.06 213 ARG A C 1
ATOM 1676 O O . ARG A 1 213 ? 14.234 -3.492 -12.178 1.00 73.06 213 ARG A O 1
ATOM 1683 N N . THR A 1 214 ? 15.126 -5.273 -13.207 1.00 71.69 214 THR A N 1
ATOM 1684 C CA . THR A 1 214 ? 14.628 -4.985 -14.554 1.00 71.69 214 THR A CA 1
ATOM 1685 C C . THR A 1 214 ? 13.231 -5.476 -14.837 1.00 71.69 214 THR A C 1
ATOM 1687 O O . THR A 1 214 ? 12.625 -5.093 -15.835 1.00 71.69 214 THR A O 1
ATOM 1690 N N . ILE A 1 215 ? 12.678 -6.289 -13.941 1.00 79.75 215 ILE A N 1
ATOM 1691 C CA . ILE A 1 215 ? 11.293 -6.713 -14.058 1.00 79.75 215 ILE A CA 1
ATOM 1692 C C . ILE A 1 215 ? 10.410 -5.522 -13.685 1.00 79.75 215 ILE A C 1
ATOM 1694 O O . ILE A 1 215 ? 10.489 -4.991 -12.576 1.00 79.75 215 ILE A O 1
ATOM 1698 N N . ALA A 1 216 ? 9.530 -5.123 -14.603 1.00 84.81 216 ALA A N 1
ATOM 1699 C CA . ALA A 1 216 ? 8.555 -4.074 -14.341 1.00 84.81 216 ALA A CA 1
ATOM 1700 C C . ALA A 1 216 ? 7.700 -4.413 -13.106 1.00 84.81 216 ALA A C 1
ATOM 1702 O O . ALA A 1 216 ? 7.264 -5.551 -12.920 1.00 84.81 216 ALA A O 1
ATOM 1703 N N . ILE A 1 217 ? 7.395 -3.407 -12.279 1.00 85.50 217 ILE A N 1
ATOM 1704 C CA . ILE A 1 217 ? 6.617 -3.577 -11.035 1.00 85.50 217 ILE A CA 1
ATOM 1705 C C . ILE A 1 217 ? 5.263 -4.232 -11.315 1.00 85.50 217 ILE A C 1
ATOM 1707 O O . ILE A 1 217 ? 4.825 -5.091 -10.556 1.00 85.50 217 ILE A O 1
ATOM 1711 N N . ALA A 1 218 ? 4.616 -3.864 -12.425 1.00 85.25 218 ALA A N 1
ATOM 1712 C CA . ALA A 1 218 ? 3.352 -4.459 -12.845 1.00 85.25 218 ALA A CA 1
ATOM 1713 C C . ALA A 1 218 ? 3.484 -5.975 -13.077 1.00 85.25 218 ALA A C 1
ATOM 1715 O O . ALA A 1 218 ? 2.615 -6.741 -12.667 1.00 85.25 218 ALA A O 1
ATOM 1716 N N . THR A 1 219 ? 4.596 -6.422 -13.663 1.00 86.25 219 THR A N 1
ATOM 1717 C CA . THR A 1 219 ? 4.902 -7.842 -13.875 1.00 86.25 219 THR A CA 1
ATOM 1718 C C . THR A 1 219 ? 5.180 -8.556 -12.552 1.00 86.25 219 THR A C 1
ATOM 1720 O O . THR A 1 219 ? 4.697 -9.669 -12.343 1.00 86.25 219 THR A O 1
ATOM 1723 N N . VAL A 1 220 ? 5.887 -7.910 -11.616 1.00 86.06 220 VAL A N 1
ATOM 1724 C CA . VAL A 1 220 ? 6.074 -8.442 -10.253 1.00 86.06 220 VAL A CA 1
ATOM 1725 C C . VAL A 1 220 ? 4.725 -8.584 -9.542 1.00 86.06 220 VAL A C 1
ATOM 1727 O O . VAL A 1 220 ? 4.429 -9.645 -8.998 1.00 86.06 220 VAL A O 1
ATOM 1730 N N . ALA A 1 221 ? 3.872 -7.559 -9.595 1.00 88.12 221 ALA A N 1
ATOM 1731 C CA . ALA A 1 221 ? 2.548 -7.592 -8.984 1.00 88.12 221 ALA A CA 1
ATOM 1732 C C . ALA A 1 221 ? 1.682 -8.719 -9.569 1.00 88.12 221 ALA A C 1
ATOM 1734 O O . ALA A 1 221 ? 1.088 -9.480 -8.815 1.00 88.12 221 ALA A O 1
ATOM 1735 N N . LYS A 1 222 ? 1.682 -8.912 -10.893 1.00 88.00 222 LYS A N 1
ATOM 1736 C CA . LYS A 1 222 ? 0.981 -10.035 -11.539 1.00 88.00 222 LYS A CA 1
ATOM 1737 C C . LYS A 1 222 ? 1.498 -11.397 -11.069 1.00 88.00 222 LYS A C 1
ATOM 1739 O O . LYS A 1 222 ? 0.701 -12.280 -10.771 1.00 88.00 222 LYS A O 1
ATOM 1744 N N . ARG A 1 223 ? 2.821 -11.564 -10.945 1.00 88.44 223 ARG A N 1
ATOM 1745 C CA . ARG A 1 223 ? 3.443 -12.824 -10.501 1.00 88.44 223 ARG A CA 1
ATOM 1746 C C . ARG A 1 223 ? 3.052 -13.214 -9.073 1.00 88.44 223 ARG A C 1
ATOM 1748 O O . ARG A 1 223 ? 2.873 -14.397 -8.802 1.00 88.44 223 ARG A O 1
ATOM 1755 N N . TYR A 1 224 ? 2.951 -12.239 -8.171 1.00 87.75 224 TYR A N 1
ATOM 1756 C CA . TYR A 1 224 ? 2.641 -12.469 -6.753 1.00 87.75 224 TYR A CA 1
ATOM 1757 C C . TYR A 1 224 ? 1.157 -12.283 -6.410 1.00 87.75 224 TYR A C 1
ATOM 1759 O O . TYR A 1 224 ? 0.777 -12.403 -5.244 1.00 87.75 224 TYR A O 1
ATOM 1767 N N . PHE A 1 225 ? 0.305 -12.015 -7.400 1.00 88.88 225 PHE A N 1
ATOM 1768 C CA . PHE A 1 225 ? -1.126 -11.853 -7.191 1.00 88.88 225 PHE A CA 1
ATOM 1769 C C . PHE A 1 225 ? -1.775 -13.178 -6.742 1.00 88.88 225 PHE A C 1
ATOM 1771 O O . PHE A 1 225 ? -1.509 -14.226 -7.343 1.00 88.88 225 PHE A O 1
ATOM 1778 N N . PRO A 1 226 ? -2.646 -13.172 -5.712 1.00 86.88 226 PRO A N 1
ATOM 1779 C CA . PRO A 1 226 ? -3.307 -14.376 -5.212 1.00 86.88 226 PRO A CA 1
ATOM 1780 C C . PRO A 1 226 ? -4.359 -14.903 -6.200 1.00 86.88 226 PRO A C 1
ATOM 1782 O O . PRO A 1 226 ? -5.561 -14.717 -6.027 1.00 86.88 226 PRO A O 1
ATOM 1785 N N . SER A 1 227 ? -3.890 -15.632 -7.210 1.00 82.56 227 SER A N 1
ATOM 1786 C CA . SER A 1 227 ? -4.720 -16.238 -8.263 1.00 82.56 227 SER A CA 1
ATOM 1787 C C . SER A 1 227 ? -5.621 -17.376 -7.755 1.00 82.56 227 SER A C 1
ATOM 1789 O O . SER A 1 227 ? -6.524 -17.823 -8.456 1.00 82.56 227 SER A O 1
ATOM 1791 N N . GLU A 1 228 ? -5.395 -17.844 -6.524 1.00 85.19 228 GLU A N 1
ATOM 1792 C CA . GLU A 1 228 ? -6.215 -18.852 -5.838 1.00 85.19 228 GLU A CA 1
ATOM 1793 C C . GLU A 1 228 ? -7.642 -18.348 -5.557 1.00 85.19 228 GLU A C 1
ATOM 1795 O O . GLU A 1 228 ? -8.596 -19.130 -5.556 1.00 85.19 228 GLU A O 1
ATOM 1800 N N . ASP A 1 229 ? -7.807 -17.040 -5.340 1.00 83.44 229 ASP A N 1
ATOM 1801 C CA . ASP A 1 229 ? -9.105 -16.437 -5.056 1.00 83.44 229 ASP A CA 1
ATOM 1802 C C . ASP A 1 229 ? -9.851 -16.117 -6.360 1.00 83.44 229 ASP A C 1
ATOM 1804 O O . ASP A 1 229 ? -9.758 -15.026 -6.927 1.00 83.44 229 ASP A O 1
ATOM 1808 N N . LYS A 1 230 ? -10.627 -17.095 -6.837 1.00 84.00 230 LYS A N 1
ATOM 1809 C CA . LYS A 1 230 ? -11.410 -16.985 -8.079 1.00 84.00 230 LYS A CA 1
ATOM 1810 C C . LYS A 1 230 ? -12.446 -15.860 -8.045 1.00 84.00 230 LYS A C 1
ATOM 1812 O O . LYS A 1 230 ? -12.792 -15.341 -9.103 1.00 84.00 230 LYS A O 1
ATOM 1817 N N . GLN A 1 231 ? -12.965 -15.502 -6.868 1.00 82.81 231 GLN A N 1
ATOM 1818 C CA . GLN A 1 231 ? -13.907 -14.389 -6.744 1.00 82.81 231 GLN A CA 1
ATOM 1819 C C . GLN A 1 231 ? -13.174 -13.071 -6.987 1.00 82.81 231 GLN A C 1
ATOM 1821 O O . GLN A 1 231 ? -13.629 -12.267 -7.795 1.00 82.81 231 GLN A O 1
ATOM 1826 N N . LEU A 1 232 ? -11.996 -12.893 -6.375 1.00 83.00 232 LEU A N 1
ATOM 1827 C CA . LEU A 1 232 ? -11.159 -11.715 -6.616 1.00 83.00 232 LEU A CA 1
ATOM 1828 C C . LEU A 1 232 ? -10.845 -11.529 -8.096 1.00 83.00 232 LEU A C 1
ATOM 1830 O O . LEU A 1 232 ? -11.037 -10.439 -8.624 1.00 83.00 232 LEU A O 1
ATOM 1834 N N . VAL A 1 233 ? -10.359 -12.592 -8.740 1.00 86.31 233 VAL A N 1
ATOM 1835 C CA . VAL A 1 233 ? -9.951 -12.565 -10.148 1.00 86.31 233 VAL A CA 1
ATOM 1836 C C . VAL A 1 233 ? -11.119 -12.119 -11.021 1.00 86.31 233 VAL A C 1
ATOM 1838 O O . VAL A 1 233 ? -10.965 -11.184 -11.796 1.00 86.31 233 VAL A O 1
ATOM 1841 N N . ARG A 1 234 ? -12.312 -12.694 -10.821 1.00 85.38 234 ARG A N 1
ATOM 1842 C CA . ARG A 1 234 ? -13.521 -12.315 -11.570 1.00 85.38 234 ARG A CA 1
ATOM 1843 C C . ARG A 1 234 ? -13.914 -10.856 -11.367 1.00 85.38 234 ARG A C 1
ATOM 1845 O O . ARG A 1 234 ? -14.225 -10.178 -12.340 1.00 85.38 234 ARG A O 1
ATOM 1852 N N . HIS A 1 235 ? -13.903 -10.366 -10.127 1.00 83.19 235 HIS A N 1
ATOM 1853 C CA . HIS A 1 235 ? -14.256 -8.972 -9.858 1.00 83.19 235 HIS A CA 1
ATOM 1854 C C . HIS A 1 235 ? -13.215 -8.007 -10.445 1.00 83.19 235 HIS A C 1
ATOM 1856 O O . HIS A 1 235 ? -13.591 -6.989 -11.014 1.00 83.19 235 HIS A O 1
ATOM 1862 N N . VAL A 1 236 ? -11.923 -8.336 -10.390 1.00 85.62 236 VAL A N 1
ATOM 1863 C CA . VAL A 1 236 ? -10.860 -7.522 -11.001 1.00 85.62 236 VAL A CA 1
ATOM 1864 C C . VAL A 1 236 ? -10.965 -7.524 -12.529 1.00 85.62 236 VAL A C 1
ATOM 1866 O O . VAL A 1 236 ? -10.937 -6.455 -13.130 1.00 85.62 236 VAL A O 1
ATOM 1869 N N . GLU A 1 237 ? -11.166 -8.688 -13.151 1.00 86.00 237 GLU A N 1
ATOM 1870 C CA . GLU A 1 237 ? -11.371 -8.812 -14.604 1.00 86.00 237 GLU A CA 1
ATOM 1871 C C . GLU A 1 237 ? -12.644 -8.100 -15.082 1.00 86.00 237 GLU A C 1
ATOM 1873 O O . GLU A 1 237 ? -12.682 -7.607 -16.207 1.00 86.00 237 GLU A O 1
ATOM 1878 N N . SER A 1 238 ? -13.677 -8.015 -14.233 1.00 84.88 238 SER A N 1
ATOM 1879 C CA . SER A 1 238 ? -14.894 -7.254 -14.540 1.00 84.88 238 SER A CA 1
ATOM 1880 C C . SER A 1 238 ? -14.665 -5.741 -14.582 1.00 84.88 238 SER A C 1
ATOM 1882 O O . SER A 1 238 ? -15.394 -5.040 -15.280 1.00 84.88 238 SER A O 1
ATOM 1884 N N . LEU A 1 239 ? -13.667 -5.235 -13.846 1.00 79.88 239 LEU A N 1
ATOM 1885 C CA . LEU A 1 239 ? -13.299 -3.819 -13.870 1.00 79.88 239 LEU A CA 1
ATOM 1886 C C . LEU A 1 239 ? -12.320 -3.513 -15.002 1.00 79.88 239 LEU A C 1
ATOM 1888 O O . LEU A 1 239 ? -12.517 -2.543 -15.726 1.00 79.88 239 LEU A O 1
ATOM 1892 N N . ASP A 1 240 ? -11.280 -4.334 -15.147 1.00 77.44 240 ASP A N 1
ATOM 1893 C CA . ASP A 1 240 ? -10.280 -4.204 -16.202 1.00 77.44 240 ASP A CA 1
ATOM 1894 C C . ASP A 1 240 ? -9.937 -5.602 -16.759 1.00 77.44 240 ASP A C 1
ATOM 1896 O O . ASP A 1 240 ? -9.228 -6.379 -16.104 1.00 77.44 240 ASP A O 1
ATOM 1900 N N . PRO A 1 241 ? -10.390 -5.929 -17.987 1.00 76.06 241 PRO A N 1
ATOM 1901 C CA . PRO A 1 241 ? -10.073 -7.191 -18.661 1.00 76.06 241 PRO A CA 1
ATOM 1902 C C . PRO A 1 241 ? -8.568 -7.439 -18.854 1.00 76.06 241 PRO A C 1
ATOM 1904 O O . PRO A 1 241 ? -8.148 -8.578 -19.088 1.00 76.06 241 PRO A O 1
ATOM 1907 N N . TYR A 1 242 ? -7.751 -6.385 -18.763 1.00 73.56 242 TYR A N 1
ATOM 1908 C CA . TYR A 1 242 ? -6.299 -6.410 -18.902 1.00 73.56 242 TYR A CA 1
ATOM 1909 C C . TYR A 1 242 ? -5.558 -6.211 -17.572 1.00 73.56 242 TYR A C 1
ATOM 1911 O O . TYR A 1 242 ? -4.339 -6.065 -17.576 1.00 73.56 242 TYR A O 1
ATOM 1919 N N . ALA A 1 243 ? -6.234 -6.260 -16.421 1.00 69.31 243 ALA A N 1
ATOM 1920 C CA . ALA A 1 243 ? -5.568 -6.127 -15.122 1.00 69.31 243 ALA A CA 1
ATOM 1921 C C . ALA A 1 243 ? -4.534 -7.240 -14.864 1.00 69.31 243 ALA A C 1
ATOM 1923 O O . ALA A 1 243 ? -3.471 -7.003 -14.285 1.00 69.31 243 ALA A O 1
ATOM 1924 N N . LEU A 1 244 ? -4.836 -8.463 -15.311 1.00 70.94 244 LEU A N 1
ATOM 1925 C CA . LEU A 1 244 ? -3.987 -9.649 -15.133 1.00 70.94 244 LEU A CA 1
ATOM 1926 C C . LEU A 1 244 ? -3.266 -10.078 -16.418 1.00 70.94 244 LEU A C 1
ATOM 1928 O O . LEU A 1 244 ? -2.328 -10.870 -16.361 1.00 70.94 244 LEU A O 1
ATOM 1932 N N . LYS A 1 245 ? -3.671 -9.531 -17.569 1.00 73.75 245 LYS A N 1
ATOM 1933 C CA . LYS A 1 245 ? -3.034 -9.749 -18.876 1.00 73.75 245 LYS A CA 1
ATOM 1934 C C . LYS A 1 245 ? -2.146 -8.560 -19.221 1.00 73.75 245 LYS A C 1
ATOM 1936 O O . LYS A 1 245 ? -2.219 -7.509 -18.592 1.00 73.75 245 LYS A O 1
ATOM 1941 N N . ASP A 1 246 ? -1.252 -8.701 -20.183 1.00 60.16 246 ASP A N 1
ATOM 1942 C CA . ASP A 1 246 ? -0.518 -7.536 -20.671 1.00 60.16 246 ASP A CA 1
ATOM 1943 C C . ASP A 1 246 ? -1.470 -6.659 -21.489 1.00 60.16 246 ASP A C 1
ATOM 1945 O O . ASP A 1 246 ? -2.148 -7.151 -22.393 1.00 60.16 246 ASP A O 1
ATOM 1949 N N . LYS A 1 247 ? -1.590 -5.378 -21.106 1.00 54.91 247 LYS A N 1
ATOM 1950 C CA . LYS A 1 247 ? -2.399 -4.403 -21.845 1.00 54.91 247 LYS A CA 1
ATOM 1951 C C . LYS A 1 247 ? -1.841 -4.312 -23.272 1.00 54.91 247 LYS A C 1
ATOM 1953 O O . LYS A 1 247 ? -0.656 -4.004 -23.414 1.00 54.91 247 LYS A O 1
ATOM 1958 N N . PRO A 1 248 ? -2.640 -4.544 -24.327 1.00 42.94 248 PRO A N 1
ATOM 1959 C CA . PRO A 1 248 ? -2.248 -4.148 -25.669 1.00 42.94 248 PRO A CA 1
ATOM 1960 C C . PRO A 1 248 ? -2.187 -2.616 -25.697 1.00 42.94 248 PRO A C 1
ATOM 1962 O O . PRO A 1 248 ? -3.150 -1.949 -25.318 1.00 42.94 248 PRO A O 1
ATOM 1965 N N . GLN A 1 249 ? -1.039 -2.053 -26.078 1.00 43.16 249 GLN A N 1
ATOM 1966 C CA . GLN A 1 249 ? -0.856 -0.601 -26.127 1.00 43.16 249 GLN A CA 1
ATOM 1967 C C . GLN A 1 249 ? -1.891 0.054 -27.064 1.00 43.16 249 GLN A C 1
ATOM 1969 O O . GLN A 1 249 ? -2.140 -0.471 -28.157 1.00 43.16 249 GLN A O 1
ATOM 1974 N N . PRO A 1 250 ? -2.474 1.209 -26.689 1.00 39.19 250 PRO A N 1
ATOM 1975 C CA . PRO A 1 250 ? -3.256 2.007 -27.619 1.00 39.19 250 PRO A CA 1
ATOM 1976 C C . PRO A 1 250 ? -2.343 2.503 -28.749 1.00 39.19 250 PRO A C 1
ATOM 1978 O O . PRO A 1 250 ? -1.344 3.179 -28.519 1.00 39.19 250 PRO A O 1
ATOM 1981 N N . LYS A 1 251 ? -2.693 2.163 -29.993 1.00 43.19 251 LYS A N 1
ATOM 1982 C CA . LYS A 1 251 ? -2.119 2.785 -31.191 1.00 43.19 251 LYS A CA 1
ATOM 1983 C C . LYS A 1 251 ? -2.614 4.234 -31.283 1.00 43.19 251 LYS A C 1
ATOM 1985 O O . LYS A 1 251 ? -3.687 4.447 -31.834 1.00 43.19 251 LYS A O 1
ATOM 1990 N N . ALA A 1 252 ? -1.857 5.210 -30.791 1.00 35.41 252 ALA A N 1
ATOM 1991 C CA . ALA A 1 252 ? -1.912 6.597 -31.269 1.00 35.41 252 ALA A CA 1
ATOM 1992 C C . ALA A 1 252 ? -0.704 7.381 -30.742 1.00 35.41 252 ALA A C 1
ATOM 1994 O O . ALA A 1 252 ? -0.286 7.179 -29.609 1.00 35.41 252 ALA A O 1
ATOM 1995 N N . GLY A 1 253 ? -0.128 8.204 -31.618 1.00 35.50 253 GLY A N 1
ATOM 1996 C CA . GLY A 1 253 ? 1.183 8.825 -31.473 1.00 35.50 253 GLY A CA 1
ATOM 1997 C C . GLY A 1 253 ? 1.357 9.675 -30.221 1.00 35.50 253 GLY A C 1
ATOM 1998 O O . GLY A 1 253 ? 0.533 10.528 -29.939 1.00 35.50 253 GLY A O 1
ATOM 1999 N N . GLU A 1 254 ? 2.459 9.438 -29.522 1.00 32.09 254 GLU A N 1
ATOM 2000 C CA . GLU A 1 254 ? 3.500 10.407 -29.172 1.00 32.09 254 GLU A CA 1
ATOM 2001 C C . GLU A 1 254 ? 4.604 9.618 -28.446 1.00 32.09 254 GLU A C 1
ATOM 2003 O O . GLU A 1 254 ? 4.322 8.770 -27.607 1.00 32.09 254 GLU A O 1
ATOM 2008 N N . GLU A 1 255 ? 5.849 9.829 -28.882 1.00 34.59 255 GLU A N 1
ATOM 2009 C CA . GLU A 1 255 ? 7.098 9.269 -28.341 1.00 34.59 255 GLU A CA 1
ATOM 2010 C C . GLU A 1 255 ? 7.223 7.729 -28.332 1.00 34.59 255 GLU A C 1
ATOM 2012 O O . GLU A 1 255 ? 6.786 7.010 -27.435 1.00 34.59 255 GLU A O 1
ATOM 2017 N N . LYS A 1 256 ? 7.908 7.208 -29.362 1.00 34.66 256 LYS A N 1
ATOM 2018 C CA . LYS A 1 256 ? 8.357 5.811 -29.447 1.00 34.66 256 LYS A CA 1
ATOM 2019 C C . LYS A 1 256 ? 9.302 5.480 -28.281 1.00 34.66 256 LYS A C 1
ATOM 2021 O O . LYS A 1 256 ? 10.516 5.577 -28.427 1.00 34.66 256 LYS A O 1
ATOM 2026 N N . GLN A 1 257 ? 8.767 5.007 -27.160 1.00 35.75 257 GLN A N 1
ATOM 2027 C CA . GLN A 1 257 ? 9.504 4.048 -26.342 1.00 35.75 257 GLN A CA 1
ATOM 2028 C C . GLN A 1 257 ? 9.426 2.673 -27.023 1.00 35.75 257 GLN A C 1
ATOM 2030 O O . GLN A 1 257 ? 8.332 2.268 -27.433 1.00 35.75 257 GLN A O 1
ATOM 2035 N N . PRO A 1 258 ? 10.552 1.956 -27.188 1.00 37.44 258 PRO A N 1
ATOM 2036 C CA . PRO A 1 258 ? 10.535 0.627 -27.780 1.00 37.44 258 PRO A CA 1
ATOM 2037 C C . PRO A 1 258 ? 9.688 -0.319 -26.918 1.00 37.44 258 PRO A C 1
ATOM 2039 O O . PRO A 1 258 ? 9.727 -0.288 -25.686 1.00 37.44 258 PRO A O 1
ATOM 2042 N N . SER A 1 259 ? 8.873 -1.130 -27.590 1.00 43.78 259 SER A N 1
ATOM 2043 C CA . SER A 1 259 ? 7.965 -2.096 -26.975 1.00 43.78 259 SER A CA 1
ATOM 2044 C C . SER A 1 259 ? 8.734 -3.109 -26.099 1.00 43.78 259 SER A C 1
ATOM 2046 O O . SER A 1 259 ? 9.879 -3.430 -26.407 1.00 43.78 259 SER A O 1
ATOM 2048 N N . PRO A 1 260 ? 8.129 -3.722 -25.061 1.00 49.44 260 PRO A N 1
ATOM 2049 C CA . PRO A 1 260 ? 8.760 -4.833 -24.335 1.00 49.44 260 PRO A CA 1
ATOM 2050 C C . PRO A 1 260 ? 8.935 -6.108 -25.182 1.00 49.44 260 PRO A C 1
ATOM 2052 O O . PRO A 1 260 ? 9.555 -7.058 -24.714 1.00 49.44 260 PRO A O 1
ATOM 2055 N N . GLN A 1 261 ? 8.346 -6.166 -26.385 1.00 47.44 261 GLN A N 1
ATOM 2056 C CA . GLN A 1 261 ? 8.436 -7.312 -27.297 1.00 47.44 261 GLN A CA 1
ATOM 2057 C C . GLN A 1 261 ? 9.591 -7.193 -28.300 1.00 47.44 261 GLN A C 1
ATOM 2059 O O . GLN A 1 261 ? 10.077 -8.226 -28.752 1.00 47.44 261 GLN A O 1
ATOM 2064 N N . ASP A 1 262 ? 10.063 -5.977 -28.589 1.00 53.97 262 ASP A N 1
ATOM 2065 C CA . ASP A 1 262 ? 11.224 -5.735 -29.460 1.00 53.97 262 ASP A CA 1
ATOM 2066 C C . ASP A 1 262 ? 12.534 -5.578 -28.675 1.00 53.97 262 ASP A C 1
ATOM 2068 O O . ASP A 1 262 ? 13.604 -5.472 -29.270 1.00 53.97 262 ASP A O 1
ATOM 2072 N N . VAL A 1 263 ? 12.473 -5.579 -27.337 1.00 61.78 263 VAL A N 1
ATOM 2073 C CA . VAL A 1 263 ? 13.665 -5.587 -26.485 1.00 61.78 263 VAL A CA 1
ATOM 2074 C C . VAL A 1 263 ? 14.341 -6.960 -26.580 1.00 61.78 263 VAL A C 1
ATOM 2076 O O . VAL A 1 263 ? 13.744 -7.971 -26.190 1.00 61.78 263 VAL A O 1
ATOM 2079 N N . PRO A 1 264 ? 15.591 -7.041 -27.070 1.00 68.62 264 PRO A N 1
ATOM 2080 C CA . PRO A 1 264 ? 16.310 -8.302 -27.115 1.00 68.62 264 PRO A CA 1
ATOM 2081 C C . PRO A 1 264 ? 16.542 -8.811 -25.688 1.00 68.62 264 PRO A C 1
ATOM 2083 O O . PRO A 1 264 ? 17.159 -8.138 -24.870 1.00 68.62 264 PRO A O 1
ATOM 2086 N N . ASN A 1 265 ? 16.077 -10.025 -25.385 1.00 75.38 265 ASN A N 1
ATOM 2087 C CA . ASN A 1 265 ? 16.311 -10.654 -24.075 1.00 75.38 265 ASN A CA 1
ATOM 2088 C C . ASN A 1 265 ? 17.697 -11.324 -23.976 1.00 75.38 265 ASN A C 1
ATOM 2090 O O . ASN A 1 265 ? 18.136 -11.718 -22.895 1.00 75.38 265 ASN A O 1
ATOM 2094 N N . SER A 1 266 ? 18.393 -11.487 -25.103 1.00 81.50 266 SER A N 1
ATOM 2095 C CA . SER A 1 266 ? 19.742 -12.052 -25.153 1.00 81.50 266 SER A CA 1
ATOM 2096 C C . SER A 1 266 ? 20.492 -11.581 -26.391 1.00 81.50 266 SER A C 1
ATOM 2098 O O . SER A 1 266 ? 19.895 -11.519 -27.466 1.00 81.50 266 SER A O 1
ATOM 2100 N N . ILE A 1 267 ? 21.799 -11.368 -26.262 1.00 82.69 267 ILE A N 1
ATOM 2101 C CA . ILE A 1 267 ? 22.710 -11.112 -27.380 1.00 82.69 267 ILE A CA 1
ATOM 2102 C C . ILE A 1 267 ? 23.606 -12.333 -27.601 1.00 82.69 267 ILE A C 1
ATOM 2104 O O . ILE A 1 267 ? 23.997 -13.013 -26.652 1.00 82.69 267 ILE A O 1
ATOM 2108 N N . THR A 1 268 ? 23.917 -12.647 -28.858 1.00 85.25 268 THR A N 1
ATOM 2109 C CA . THR A 1 268 ? 24.882 -13.706 -29.184 1.00 85.25 268 THR A CA 1
ATOM 2110 C C . THR A 1 268 ? 26.101 -13.080 -29.836 1.00 85.25 268 THR A C 1
ATOM 2112 O O . THR A 1 268 ? 25.996 -12.535 -30.928 1.00 85.25 268 THR A O 1
ATOM 2115 N N . TRP A 1 269 ? 27.261 -13.181 -29.189 1.00 85.38 269 TRP A N 1
ATOM 2116 C CA . TRP A 1 269 ? 28.515 -12.626 -29.692 1.00 85.38 269 TRP A CA 1
ATOM 2117 C C . TRP A 1 269 ? 29.618 -13.686 -29.677 1.00 85.38 269 TRP A C 1
ATOM 2119 O O . TRP A 1 269 ? 29.881 -14.323 -28.656 1.00 85.38 269 TRP A O 1
ATOM 2129 N N . ARG A 1 270 ? 30.231 -13.924 -30.847 1.00 82.88 270 ARG A N 1
ATOM 2130 C CA . ARG A 1 270 ? 31.308 -14.915 -31.072 1.00 82.88 270 ARG A CA 1
ATOM 2131 C C . ARG A 1 270 ? 31.029 -16.300 -30.460 1.00 82.88 270 ARG A C 1
ATOM 2133 O O . ARG A 1 270 ? 31.903 -16.922 -29.863 1.00 82.88 2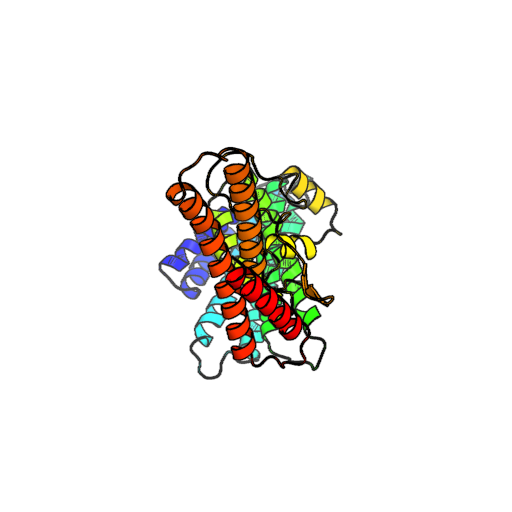70 ARG A O 1
ATOM 2140 N N . GLY A 1 271 ? 29.793 -16.780 -30.613 1.00 80.19 271 GLY A N 1
ATOM 2141 C CA . GLY A 1 271 ? 29.357 -18.101 -30.145 1.00 80.19 271 GLY A CA 1
ATOM 2142 C C . GLY A 1 271 ? 28.958 -18.175 -28.666 1.00 80.19 271 GLY A C 1
ATOM 2143 O O . GLY A 1 271 ? 28.540 -19.239 -28.217 1.00 80.19 271 GLY A O 1
ATOM 2144 N N . ARG A 1 272 ? 29.034 -17.069 -27.911 1.00 83.12 272 ARG A N 1
ATOM 2145 C CA . ARG A 1 272 ? 28.497 -16.973 -26.545 1.00 83.12 272 ARG A CA 1
ATOM 2146 C C . ARG A 1 272 ? 27.159 -16.248 -26.550 1.00 83.12 272 ARG A C 1
ATOM 2148 O O . ARG A 1 272 ? 27.043 -15.178 -27.140 1.00 83.12 272 ARG A O 1
ATOM 2155 N N . LYS A 1 273 ? 26.166 -16.829 -25.878 1.00 85.19 273 LYS A N 1
ATOM 2156 C CA . LYS A 1 273 ? 24.856 -16.215 -25.652 1.00 85.19 273 LYS A CA 1
ATOM 2157 C C . LYS A 1 273 ? 24.849 -15.581 -24.263 1.00 85.19 273 LYS A C 1
ATOM 2159 O O . LYS A 1 273 ? 24.962 -16.312 -23.286 1.00 85.19 273 LYS A O 1
ATOM 2164 N N . ALA A 1 274 ? 24.721 -14.261 -24.203 1.00 84.00 274 ALA A N 1
ATOM 2165 C CA . ALA A 1 274 ? 24.618 -13.493 -22.968 1.00 84.00 274 ALA A CA 1
ATOM 2166 C C . ALA A 1 274 ? 23.179 -13.015 -22.770 1.00 84.00 274 ALA A C 1
ATOM 2168 O O . ALA A 1 274 ? 22.531 -12.568 -23.723 1.00 84.00 274 ALA A O 1
ATOM 2169 N N . ASN A 1 275 ? 22.666 -13.122 -21.547 1.00 83.12 275 ASN A N 1
ATOM 2170 C CA . ASN A 1 275 ? 21.337 -12.615 -21.225 1.00 83.12 275 ASN A CA 1
ATOM 2171 C C . ASN A 1 275 ? 21.423 -11.127 -20.901 1.00 83.12 275 ASN A C 1
ATOM 2173 O O . ASN A 1 275 ? 22.297 -10.687 -20.156 1.00 83.12 275 ASN A O 1
ATOM 2177 N N . ILE A 1 276 ? 20.489 -10.347 -21.437 1.00 79.94 276 ILE A N 1
ATOM 2178 C CA . ILE A 1 276 ? 20.440 -8.916 -21.156 1.00 79.94 276 ILE A CA 1
ATOM 2179 C C . ILE A 1 276 ? 19.700 -8.750 -19.833 1.00 79.94 276 ILE A C 1
ATOM 2181 O O . ILE A 1 276 ? 18.477 -8.845 -19.757 1.00 79.94 276 ILE A O 1
ATOM 2185 N N . VAL A 1 277 ? 20.477 -8.596 -18.760 1.00 68.12 277 VAL A N 1
ATOM 2186 C CA . VAL A 1 277 ? 19.938 -8.471 -17.402 1.00 68.12 277 VAL A CA 1
ATOM 2187 C C . VAL A 1 277 ? 19.384 -7.071 -17.165 1.00 68.12 277 VAL A C 1
ATOM 2189 O O . VAL A 1 277 ? 18.428 -6.971 -16.402 1.00 68.12 277 VAL A O 1
ATOM 2192 N N . ASP A 1 278 ? 19.939 -6.043 -17.828 1.00 74.69 278 ASP A N 1
ATOM 2193 C CA . ASP A 1 278 ? 19.577 -4.623 -17.703 1.00 74.69 278 ASP A CA 1
ATOM 2194 C C . ASP A 1 278 ? 18.538 -4.168 -18.759 1.00 74.69 278 ASP A C 1
ATOM 2196 O O . ASP A 1 278 ? 18.746 -4.322 -19.963 1.00 74.69 278 ASP A O 1
ATOM 2200 N N . ALA A 1 279 ? 17.430 -3.563 -18.322 1.00 77.19 279 ALA A N 1
ATOM 2201 C CA . ALA A 1 279 ? 16.357 -3.088 -19.190 1.00 77.19 279 ALA A CA 1
ATOM 2202 C C . ALA A 1 279 ? 16.775 -1.836 -19.966 1.00 77.19 279 ALA A C 1
ATOM 2204 O O . ALA A 1 279 ? 16.310 -1.651 -21.087 1.00 77.19 279 ALA A O 1
ATOM 2205 N N . SER A 1 280 ? 17.663 -1.010 -19.402 1.00 81.38 280 SER A N 1
ATOM 2206 C CA . SER A 1 280 ? 18.215 0.161 -20.087 1.00 81.38 280 SER A CA 1
ATOM 2207 C C . SER A 1 280 ? 19.053 -0.261 -21.296 1.00 81.38 280 SER A C 1
ATOM 2209 O O . SER A 1 280 ? 18.861 0.267 -22.387 1.00 81.38 280 SER A O 1
ATOM 2211 N N . ILE A 1 281 ? 19.883 -1.301 -21.143 1.00 84.44 281 ILE A N 1
ATOM 2212 C CA . ILE A 1 281 ? 20.658 -1.895 -22.241 1.00 84.44 281 ILE A CA 1
ATOM 2213 C C . ILE A 1 281 ? 19.714 -2.493 -23.285 1.00 84.44 281 ILE A C 1
ATOM 2215 O O . ILE A 1 281 ? 19.890 -2.271 -24.480 1.00 84.44 281 ILE A O 1
ATOM 2219 N N . GLY A 1 282 ? 18.683 -3.219 -22.845 1.00 83.88 282 GLY A N 1
ATOM 2220 C CA . GLY A 1 282 ? 17.680 -3.786 -23.744 1.00 83.88 282 GLY A CA 1
ATOM 2221 C C . GLY A 1 282 ? 16.937 -2.727 -24.571 1.00 83.88 282 GLY A C 1
ATOM 2222 O O . GLY A 1 282 ? 16.743 -2.907 -25.773 1.00 83.88 282 GLY A O 1
ATOM 2223 N N . GLN A 1 283 ? 16.559 -1.608 -23.951 1.00 84.00 283 GLN A N 1
ATOM 2224 C CA . GLN A 1 283 ? 15.914 -0.479 -24.627 1.00 84.00 283 GLN A CA 1
ATOM 2225 C C . GLN A 1 283 ? 16.859 0.227 -25.602 1.00 84.00 283 GLN A C 1
ATOM 2227 O O . GLN A 1 283 ? 16.449 0.533 -26.721 1.00 84.00 283 GLN A O 1
ATOM 2232 N N . ALA A 1 284 ? 18.117 0.442 -25.212 1.00 86.56 284 ALA A N 1
ATOM 2233 C CA . ALA A 1 284 ? 19.112 1.068 -26.075 1.00 86.56 284 ALA A CA 1
ATOM 2234 C C . ALA A 1 284 ? 19.423 0.198 -27.305 1.00 86.56 284 ALA A C 1
ATOM 2236 O O . ALA A 1 284 ? 19.429 0.691 -28.429 1.00 86.56 284 ALA A O 1
ATOM 2237 N N . LEU A 1 285 ? 19.561 -1.120 -27.132 1.00 86.50 285 LEU A N 1
ATOM 2238 C CA . LEU A 1 285 ? 19.721 -2.060 -28.247 1.00 86.50 285 LEU A CA 1
ATOM 2239 C C . LEU A 1 285 ? 18.499 -2.078 -29.176 1.00 86.50 285 LEU A C 1
ATOM 2241 O O . LEU A 1 285 ? 18.650 -2.109 -30.397 1.00 86.50 285 LEU A O 1
ATOM 2245 N N . ALA A 1 286 ? 17.285 -2.017 -28.623 1.00 85.56 286 ALA A N 1
ATOM 2246 C CA . ALA A 1 286 ? 16.077 -1.901 -29.435 1.00 85.56 286 ALA A CA 1
ATOM 2247 C C . ALA A 1 286 ? 16.077 -0.598 -30.258 1.00 85.56 286 ALA A C 1
ATOM 2249 O O . ALA A 1 286 ? 15.744 -0.622 -31.445 1.00 85.56 286 ALA A O 1
ATOM 2250 N N . ALA A 1 287 ? 16.520 0.520 -29.673 1.00 86.31 287 ALA A N 1
ATOM 2251 C CA . ALA A 1 287 ? 16.672 1.787 -30.385 1.00 86.31 287 ALA A CA 1
ATOM 2252 C C . ALA A 1 287 ? 17.693 1.692 -31.534 1.00 86.31 287 ALA A C 1
ATOM 2254 O O . ALA A 1 287 ? 17.391 2.146 -32.638 1.00 86.31 287 ALA A O 1
ATOM 2255 N N . VAL A 1 288 ? 18.830 1.014 -31.326 1.00 87.81 288 VAL A N 1
ATOM 2256 C CA . VAL A 1 288 ? 19.820 0.740 -32.388 1.00 87.81 288 VAL A CA 1
ATOM 2257 C C . VAL A 1 288 ? 19.185 -0.042 -33.538 1.00 87.81 288 VAL A C 1
ATOM 2259 O O . VAL A 1 288 ? 19.261 0.386 -34.687 1.00 87.81 288 VAL A O 1
ATOM 2262 N N . THR A 1 289 ? 18.476 -1.140 -33.256 1.00 87.38 289 THR A N 1
ATOM 2263 C CA . THR A 1 289 ? 17.829 -1.940 -34.318 1.00 87.38 289 THR A CA 1
ATOM 2264 C C . THR A 1 289 ? 16.749 -1.163 -35.083 1.00 87.38 289 THR A C 1
ATOM 2266 O O . THR A 1 289 ? 16.582 -1.339 -36.296 1.00 87.38 289 THR A O 1
ATOM 2269 N N . ALA A 1 290 ? 16.030 -0.265 -34.402 1.00 87.31 290 ALA A N 1
ATOM 2270 C CA . ALA A 1 290 ? 15.053 0.613 -35.032 1.00 87.31 290 ALA A CA 1
ATOM 2271 C C . ALA A 1 290 ? 15.734 1.635 -35.957 1.00 87.31 290 ALA A C 1
ATOM 2273 O O . ALA A 1 290 ? 15.303 1.793 -37.104 1.00 87.31 290 ALA A O 1
ATOM 2274 N N . ALA A 1 291 ? 16.818 2.263 -35.492 1.00 87.12 291 ALA A N 1
ATOM 2275 C CA . ALA A 1 291 ? 17.613 3.208 -36.269 1.00 87.12 291 ALA A CA 1
ATOM 2276 C C . ALA A 1 291 ? 18.261 2.528 -37.489 1.00 87.12 291 ALA A C 1
ATOM 2278 O O . ALA A 1 291 ? 18.180 3.049 -38.600 1.00 87.12 291 ALA A O 1
ATOM 2279 N N . GLU A 1 292 ? 18.800 1.313 -37.342 1.00 87.62 292 GLU A N 1
ATOM 2280 C CA . GLU A 1 292 ? 19.331 0.524 -38.462 1.00 87.62 292 GLU A CA 1
ATOM 2281 C C . GLU A 1 292 ? 18.269 0.234 -39.524 1.00 87.62 292 GLU A C 1
ATOM 2283 O O . GLU A 1 292 ? 18.529 0.307 -40.728 1.00 87.62 292 GLU A O 1
ATOM 2288 N N . THR A 1 293 ? 17.053 -0.105 -39.092 1.00 88.31 293 THR A N 1
ATOM 2289 C CA . THR A 1 293 ? 15.941 -0.380 -40.006 1.00 88.31 293 THR A CA 1
ATOM 2290 C C . THR A 1 293 ? 15.551 0.883 -40.775 1.00 88.31 293 THR A C 1
ATOM 2292 O O . THR A 1 293 ? 15.324 0.826 -41.988 1.00 88.31 293 THR A O 1
ATOM 2295 N N . GLN A 1 294 ? 15.535 2.037 -40.099 1.00 87.00 294 GLN A N 1
ATOM 2296 C CA . GLN A 1 294 ? 15.304 3.337 -40.729 1.00 87.00 294 GLN A CA 1
ATOM 2297 C C . GLN A 1 294 ? 16.414 3.681 -41.727 1.00 87.00 294 GLN A C 1
ATOM 2299 O O . GLN A 1 294 ? 16.099 3.990 -42.878 1.00 87.00 294 GLN A O 1
ATOM 2304 N N . LEU A 1 295 ? 17.685 3.521 -41.351 1.00 87.50 295 LEU A N 1
ATOM 2305 C CA . LEU A 1 295 ? 18.832 3.743 -42.230 1.00 87.50 295 LEU A CA 1
ATOM 2306 C C . LEU A 1 295 ? 18.764 2.853 -43.479 1.00 87.50 295 LEU A C 1
ATOM 2308 O O . LEU A 1 295 ? 18.877 3.350 -44.598 1.00 87.50 295 LEU A O 1
ATOM 2312 N N . ARG A 1 296 ? 18.499 1.549 -43.322 1.00 87.75 296 ARG A N 1
ATOM 2313 C CA . ARG A 1 296 ? 18.344 0.619 -44.457 1.00 87.75 296 ARG A CA 1
ATOM 2314 C C . ARG A 1 296 ? 17.213 1.047 -45.390 1.00 87.75 296 ARG A C 1
ATOM 2316 O O . ARG A 1 296 ? 17.389 1.021 -46.607 1.00 87.75 296 ARG A O 1
ATOM 2323 N N . SER A 1 297 ? 16.074 1.472 -44.840 1.00 88.38 297 SER A N 1
ATOM 2324 C CA . SER A 1 297 ? 14.940 1.954 -45.640 1.00 88.38 297 SER A CA 1
ATOM 2325 C C . SER A 1 297 ? 15.259 3.254 -46.390 1.00 88.38 297 SER A C 1
ATOM 2327 O O . SER A 1 297 ? 14.886 3.403 -47.558 1.00 88.38 297 SER A O 1
ATOM 2329 N N . TYR A 1 298 ? 16.008 4.160 -45.756 1.00 86.00 298 TYR A N 1
ATOM 2330 C CA . TYR A 1 298 ? 16.437 5.426 -46.339 1.00 86.00 298 TYR A CA 1
ATOM 2331 C C . TYR A 1 298 ? 17.448 5.200 -47.467 1.00 86.00 298 TYR A C 1
ATOM 2333 O O . TYR A 1 298 ? 17.264 5.717 -48.567 1.00 86.00 298 TYR A O 1
ATOM 2341 N N . LEU A 1 299 ? 18.464 4.362 -47.241 1.00 85.19 299 LEU A N 1
ATOM 2342 C CA . LEU A 1 299 ? 19.474 4.021 -48.247 1.00 85.19 299 LEU A CA 1
ATOM 2343 C C . LEU A 1 299 ? 18.874 3.284 -49.452 1.00 85.19 299 LEU A C 1
ATOM 2345 O O . LEU A 1 299 ? 19.275 3.550 -50.585 1.00 85.19 299 LEU A O 1
ATOM 2349 N N . ALA A 1 300 ? 17.892 2.404 -49.227 1.00 85.56 300 ALA A N 1
ATOM 2350 C CA . ALA A 1 300 ? 17.187 1.705 -50.301 1.00 85.56 300 ALA A CA 1
ATOM 2351 C C . ALA A 1 300 ? 16.309 2.647 -51.145 1.00 85.56 300 ALA A C 1
ATOM 2353 O O . ALA A 1 300 ? 16.223 2.480 -52.361 1.00 85.56 300 ALA A O 1
ATOM 2354 N N . SER A 1 301 ? 15.680 3.644 -50.517 1.00 84.69 301 SER A N 1
ATOM 2355 C CA . SER A 1 301 ? 14.779 4.585 -51.198 1.00 84.69 301 SER A CA 1
ATOM 2356 C C . SER A 1 301 ? 15.528 5.729 -51.892 1.00 84.69 301 SER A C 1
ATOM 2358 O O . SER A 1 301 ? 15.064 6.244 -52.906 1.00 84.69 301 SER A O 1
ATOM 2360 N N . ASN A 1 302 ? 16.705 6.106 -51.383 1.00 80.50 302 ASN A N 1
ATOM 2361 C CA . ASN A 1 302 ? 17.450 7.293 -51.805 1.00 80.50 302 ASN A CA 1
ATOM 2362 C C . ASN A 1 302 ? 18.849 6.957 -52.351 1.00 80.50 302 ASN A C 1
ATOM 2364 O O . ASN A 1 302 ? 19.863 7.527 -51.939 1.00 80.50 302 ASN A O 1
ATOM 2368 N N . ALA A 1 303 ? 18.918 6.061 -53.341 1.00 73.94 303 ALA A N 1
ATOM 2369 C CA . ALA A 1 303 ? 20.182 5.665 -53.974 1.00 73.94 303 ALA A CA 1
ATOM 2370 C C . ALA A 1 303 ? 20.964 6.854 -54.584 1.00 73.94 303 ALA A C 1
ATOM 2372 O O . ALA A 1 303 ? 22.198 6.865 -54.552 1.00 73.94 303 ALA A O 1
ATOM 2373 N N . GLY A 1 304 ? 20.254 7.879 -55.076 1.00 74.75 304 GLY A N 1
ATOM 2374 C CA . GLY A 1 304 ? 20.816 9.091 -55.688 1.00 74.75 304 GLY A CA 1
ATOM 2375 C C . GLY A 1 304 ? 21.066 10.275 -54.743 1.00 74.75 304 GLY A C 1
ATOM 2376 O O . GLY A 1 304 ? 21.429 11.344 -55.227 1.00 74.75 304 GLY A O 1
ATOM 2377 N N . ALA A 1 305 ? 20.862 10.124 -53.427 1.00 78.56 305 ALA A N 1
ATOM 2378 C CA . ALA A 1 305 ? 21.097 11.207 -52.466 1.00 78.56 305 ALA A CA 1
ATOM 2379 C C . ALA A 1 305 ? 22.572 11.637 -52.413 1.00 78.56 305 ALA A C 1
ATOM 2381 O O . ALA A 1 305 ? 23.482 10.837 -52.672 1.00 78.56 305 ALA A O 1
ATOM 2382 N N . SER A 1 306 ? 22.800 12.905 -52.054 1.00 83.12 306 SER A N 1
ATOM 2383 C CA . SER A 1 306 ? 24.145 13.459 -51.920 1.00 83.12 306 SER A CA 1
ATOM 2384 C C . SER A 1 306 ? 24.924 12.739 -50.813 1.00 83.12 306 SER A C 1
ATOM 2386 O O . SER A 1 306 ? 24.344 12.188 -49.876 1.00 83.12 306 SER A O 1
ATOM 2388 N N . ALA A 1 307 ? 26.258 12.745 -50.893 1.00 81.38 307 ALA A N 1
ATOM 2389 C CA . ALA A 1 307 ? 27.102 12.130 -49.863 1.00 81.38 307 ALA A CA 1
ATOM 2390 C C . ALA A 1 307 ? 26.847 12.720 -48.461 1.00 81.38 307 ALA A C 1
ATOM 2392 O O . ALA A 1 307 ? 26.985 12.016 -47.466 1.00 81.38 307 ALA A O 1
ATOM 2393 N N . ARG A 1 308 ? 26.426 13.991 -48.393 1.00 84.75 308 ARG A N 1
ATOM 2394 C CA . ARG A 1 308 ? 26.089 14.686 -47.148 1.00 84.75 308 ARG A CA 1
ATOM 2395 C C . ARG A 1 308 ? 24.788 14.176 -46.531 1.00 84.75 308 ARG A C 1
ATOM 2397 O O . ARG A 1 308 ? 24.762 13.929 -45.334 1.00 84.75 308 ARG A O 1
ATOM 2404 N N . ASP A 1 309 ? 23.754 13.975 -47.343 1.00 81.38 309 ASP A N 1
ATOM 2405 C CA . ASP A 1 309 ? 22.454 13.485 -46.860 1.00 81.38 309 ASP A CA 1
ATOM 2406 C C . ASP A 1 309 ? 22.536 12.010 -46.443 1.00 81.38 309 ASP A C 1
ATOM 2408 O O . ASP A 1 309 ? 21.915 11.581 -45.471 1.00 81.38 309 ASP A O 1
ATOM 2412 N N . LYS A 1 310 ? 23.372 11.233 -47.148 1.00 79.81 310 LYS A N 1
ATOM 2413 C CA . LYS A 1 310 ? 23.714 9.868 -46.738 1.00 79.81 310 LYS A CA 1
ATOM 2414 C C . LYS A 1 310 ? 24.441 9.868 -45.399 1.00 79.81 310 LYS A C 1
ATOM 2416 O O . LYS A 1 310 ? 24.041 9.098 -44.544 1.00 79.81 310 LYS A O 1
ATOM 2421 N N . ALA A 1 311 ? 25.434 10.740 -45.199 1.00 83.81 311 ALA A N 1
ATOM 2422 C CA . ALA A 1 311 ? 26.146 10.852 -43.925 1.00 83.81 311 ALA A CA 1
ATOM 2423 C C . ALA A 1 311 ? 25.209 11.228 -42.764 1.00 83.81 311 ALA A C 1
ATOM 2425 O O . ALA A 1 311 ? 25.245 10.564 -41.737 1.00 83.81 311 ALA A O 1
ATOM 2426 N N . SER A 1 312 ? 24.298 12.192 -42.955 1.00 85.06 312 SER A N 1
ATOM 2427 C CA . SER A 1 312 ? 23.339 12.570 -41.904 1.00 85.06 312 SER A CA 1
ATOM 2428 C C . SER A 1 312 ? 22.374 11.451 -41.509 1.00 85.06 312 SER A C 1
ATOM 2430 O O . SER A 1 312 ? 21.877 11.440 -40.392 1.00 85.06 312 SER A O 1
ATOM 2432 N N . ALA A 1 313 ? 22.106 10.488 -42.397 1.00 84.25 313 ALA A N 1
ATOM 2433 C CA . ALA A 1 313 ? 21.269 9.340 -42.057 1.00 84.25 313 ALA A CA 1
ATOM 2434 C C . ALA A 1 313 ? 21.974 8.343 -41.113 1.00 84.25 313 ALA A C 1
ATOM 2436 O O . ALA A 1 313 ? 21.293 7.565 -40.447 1.00 84.25 313 ALA A O 1
ATOM 2437 N N . TYR A 1 314 ? 23.313 8.352 -41.052 1.00 88.31 314 TYR A N 1
ATOM 2438 C CA . TYR A 1 314 ? 24.078 7.528 -40.107 1.00 88.31 314 TYR A CA 1
ATOM 2439 C C . TYR A 1 314 ? 24.133 8.139 -38.702 1.00 88.31 314 TYR A C 1
ATOM 2441 O O . TYR A 1 314 ? 24.319 7.387 -37.747 1.00 88.31 314 TYR A O 1
ATOM 2449 N N . ASP A 1 315 ? 23.935 9.456 -38.555 1.00 88.44 315 ASP A N 1
ATOM 2450 C CA . ASP A 1 315 ? 24.020 10.144 -37.258 1.00 88.44 315 ASP A CA 1
ATOM 2451 C C . ASP A 1 315 ? 23.057 9.530 -36.226 1.00 88.44 315 ASP A C 1
ATOM 2453 O O . ASP A 1 315 ? 23.457 9.261 -35.095 1.00 88.44 315 ASP A O 1
ATOM 2457 N N . ASP A 1 316 ? 21.823 9.209 -36.629 1.00 86.06 316 ASP A N 1
ATOM 2458 C CA . ASP A 1 316 ? 20.816 8.599 -35.748 1.00 86.06 316 ASP A CA 1
ATOM 2459 C C . ASP A 1 316 ? 21.246 7.213 -35.230 1.00 86.06 316 ASP A C 1
ATOM 2461 O O . ASP A 1 316 ? 21.009 6.871 -34.069 1.00 86.06 316 ASP A O 1
ATOM 2465 N N . VAL A 1 317 ? 21.906 6.409 -36.075 1.00 89.88 317 VAL A N 1
ATOM 2466 C CA . VAL A 1 317 ? 22.419 5.082 -35.691 1.00 89.88 317 VAL A CA 1
ATOM 2467 C C . VAL A 1 317 ? 23.629 5.221 -34.773 1.00 89.88 317 VAL A C 1
ATOM 2469 O O . VAL A 1 317 ? 23.718 4.510 -33.773 1.00 89.88 317 VAL A O 1
ATOM 2472 N N . LEU A 1 318 ? 24.528 6.162 -35.072 1.00 89.25 318 LEU A N 1
ATOM 2473 C CA . LEU A 1 318 ? 25.701 6.438 -34.246 1.00 89.25 318 LEU A CA 1
ATOM 2474 C C . LEU A 1 318 ? 25.293 6.903 -32.846 1.00 89.25 318 LEU A C 1
ATOM 2476 O O . LEU A 1 318 ? 25.786 6.351 -31.865 1.00 89.25 318 LEU A O 1
ATOM 2480 N N . ILE A 1 319 ? 24.337 7.832 -32.740 1.00 89.25 319 ILE A N 1
ATOM 2481 C CA . ILE A 1 319 ? 23.797 8.298 -31.455 1.00 89.25 319 ILE A CA 1
ATOM 2482 C C . ILE A 1 319 ? 23.178 7.130 -30.679 1.00 89.25 319 ILE A C 1
ATOM 2484 O O . ILE A 1 319 ? 23.555 6.895 -29.534 1.00 89.25 319 ILE A O 1
ATOM 2488 N N . ALA A 1 320 ? 22.308 6.335 -31.312 1.00 88.38 320 ALA A N 1
ATOM 2489 C CA . ALA A 1 320 ? 21.689 5.187 -30.648 1.00 88.38 320 ALA A CA 1
ATOM 2490 C C . ALA A 1 320 ? 22.726 4.142 -30.183 1.00 88.38 320 ALA A C 1
ATOM 2492 O O . ALA A 1 320 ? 22.582 3.542 -29.117 1.00 88.38 320 ALA A O 1
ATOM 2493 N N . SER A 1 321 ? 23.786 3.920 -30.968 1.00 88.38 321 SER A N 1
ATOM 2494 C CA . SER A 1 321 ? 24.860 2.981 -30.618 1.00 88.38 321 SER A CA 1
ATOM 2495 C C . SER A 1 321 ? 25.760 3.498 -29.490 1.00 88.38 321 SER A C 1
ATOM 2497 O O . SER A 1 321 ? 26.186 2.712 -28.640 1.00 88.38 321 SER A O 1
ATOM 2499 N N . GLN A 1 322 ? 25.981 4.815 -29.420 1.00 91.06 322 GLN A N 1
ATOM 2500 C CA . GLN A 1 322 ? 26.673 5.473 -28.314 1.00 91.06 322 GLN A CA 1
ATOM 2501 C C . GLN A 1 322 ? 25.856 5.366 -27.019 1.00 91.06 322 GLN A C 1
ATOM 2503 O O . GLN A 1 322 ? 26.397 4.953 -25.994 1.00 91.06 322 GLN A O 1
ATOM 2508 N N . ASP A 1 323 ? 24.547 5.624 -27.080 1.00 89.44 323 ASP A N 1
ATOM 2509 C CA . ASP A 1 323 ? 23.639 5.469 -25.937 1.00 89.44 323 ASP A CA 1
A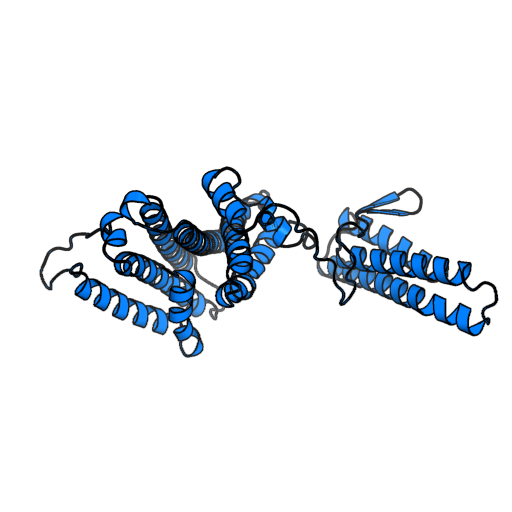TOM 2510 C C . ASP A 1 323 ? 23.643 4.024 -25.403 1.00 89.44 323 ASP A C 1
ATOM 2512 O O . ASP A 1 323 ? 23.646 3.793 -24.190 1.00 89.44 323 ASP A O 1
ATOM 2516 N N . ALA A 1 324 ? 23.704 3.026 -26.293 1.00 89.38 324 ALA A N 1
ATOM 2517 C CA . ALA A 1 324 ? 23.842 1.624 -25.903 1.00 89.38 324 ALA A CA 1
ATOM 2518 C C . ALA A 1 324 ? 25.185 1.336 -25.210 1.00 89.38 324 ALA A C 1
ATOM 2520 O O . ALA A 1 324 ? 25.219 0.615 -24.206 1.00 89.38 324 ALA A O 1
ATOM 2521 N N . ALA A 1 325 ? 26.290 1.905 -25.700 1.00 90.06 325 ALA A N 1
ATOM 2522 C CA . ALA A 1 325 ? 27.602 1.759 -25.073 1.00 90.06 325 ALA A CA 1
ATOM 2523 C C . ALA A 1 325 ? 27.616 2.381 -23.666 1.00 90.06 325 ALA A C 1
ATOM 2525 O O . ALA A 1 325 ? 28.043 1.729 -22.706 1.00 90.06 325 ALA A O 1
ATOM 2526 N N . ASP A 1 326 ? 27.059 3.582 -23.517 1.00 89.31 326 ASP A N 1
ATOM 2527 C CA . ASP A 1 326 ? 26.974 4.292 -22.240 1.00 89.31 326 ASP A CA 1
ATOM 2528 C C . ASP A 1 326 ? 26.058 3.580 -21.231 1.00 89.31 326 ASP A C 1
ATOM 2530 O O . ASP A 1 326 ? 26.386 3.508 -20.039 1.00 89.31 326 ASP A O 1
ATOM 2534 N N . ALA A 1 327 ? 24.970 2.955 -21.696 1.00 88.25 327 ALA A N 1
ATOM 2535 C CA . ALA A 1 327 ? 24.120 2.102 -20.868 1.00 88.25 327 ALA A CA 1
ATOM 2536 C C . ALA A 1 327 ? 24.882 0.871 -20.344 1.00 88.25 327 ALA A C 1
ATOM 2538 O O . ALA A 1 327 ? 24.829 0.569 -19.149 1.00 88.25 327 ALA A O 1
ATOM 2539 N N . THR A 1 328 ? 25.653 0.182 -21.200 1.00 89.62 328 THR A N 1
ATOM 2540 C CA . THR A 1 328 ? 26.453 -0.982 -20.761 1.00 89.62 328 THR A CA 1
ATOM 2541 C C . THR A 1 328 ? 27.553 -0.594 -19.774 1.00 89.62 328 THR A C 1
ATOM 2543 O O . THR A 1 328 ? 27.820 -1.334 -18.822 1.00 89.62 328 THR A O 1
ATOM 2546 N N . LYS A 1 329 ? 28.170 0.577 -19.963 1.00 89.38 329 LYS A N 1
ATOM 2547 C CA . LYS A 1 329 ? 29.183 1.113 -19.054 1.00 89.38 329 LYS A CA 1
ATOM 2548 C C . LYS A 1 329 ? 28.583 1.462 -17.695 1.00 89.38 329 LYS A C 1
ATOM 2550 O O . LYS A 1 329 ? 29.108 1.024 -16.679 1.00 89.38 329 LYS A O 1
ATOM 2555 N N . SER A 1 330 ? 27.454 2.166 -17.678 1.00 87.62 330 SER A N 1
ATOM 2556 C CA . SER A 1 330 ? 26.756 2.531 -16.440 1.00 87.62 330 SER A CA 1
ATOM 2557 C C . SER A 1 330 ? 26.368 1.296 -15.622 1.00 87.62 330 SER A C 1
ATOM 2559 O O . SER A 1 330 ? 26.655 1.236 -14.429 1.00 87.62 330 SER A O 1
ATOM 2561 N N . ALA A 1 331 ? 25.817 0.266 -16.272 1.00 86.81 331 ALA A N 1
ATOM 2562 C CA . ALA A 1 331 ? 25.501 -1.002 -15.614 1.00 86.81 331 ALA A CA 1
ATOM 2563 C C . ALA A 1 331 ? 26.753 -1.719 -15.068 1.00 86.81 331 ALA A C 1
ATOM 2565 O O . ALA A 1 331 ? 26.702 -2.361 -14.019 1.00 86.81 331 ALA A O 1
ATOM 2566 N N . THR A 1 332 ? 27.892 -1.602 -15.759 1.00 86.94 332 THR A N 1
ATOM 2567 C CA . THR A 1 332 ? 29.165 -2.201 -15.323 1.00 86.94 332 THR A CA 1
ATOM 2568 C C . THR A 1 332 ? 29.691 -1.487 -14.082 1.00 86.94 332 THR A C 1
ATOM 2570 O O . THR A 1 332 ? 29.978 -2.139 -13.080 1.00 86.94 332 THR A O 1
ATOM 2573 N N . ASP A 1 333 ? 29.725 -0.153 -14.107 1.00 87.56 333 ASP A N 1
ATOM 2574 C CA . ASP A 1 333 ? 30.150 0.674 -12.975 1.00 87.56 333 ASP A CA 1
ATOM 2575 C C . ASP A 1 333 ? 29.262 0.432 -11.737 1.00 87.56 333 ASP A C 1
ATOM 2577 O O . ASP A 1 333 ? 29.728 0.513 -10.599 1.00 87.56 333 ASP A O 1
ATOM 2581 N N . GLU A 1 334 ? 27.972 0.139 -11.929 1.00 85.50 334 GLU A N 1
ATOM 2582 C CA . GLU A 1 334 ? 27.056 -0.231 -10.846 1.00 85.50 334 GLU A CA 1
ATOM 2583 C C . GLU A 1 334 ? 27.388 -1.591 -10.222 1.00 85.50 334 GLU A C 1
ATOM 2585 O O . GLU A 1 334 ? 27.473 -1.687 -8.994 1.00 85.50 334 GLU A O 1
ATOM 2590 N N . LEU A 1 335 ? 27.631 -2.629 -11.030 1.00 84.88 335 LEU A N 1
ATOM 2591 C CA . LEU A 1 335 ? 28.023 -3.947 -10.514 1.00 84.88 335 LEU A CA 1
ATOM 2592 C C . LEU A 1 335 ? 29.400 -3.914 -9.832 1.00 84.88 335 LEU A C 1
ATOM 2594 O O . LEU A 1 335 ? 29.593 -4.561 -8.797 1.00 84.88 335 LEU A O 1
ATOM 2598 N N . GLU A 1 336 ? 30.330 -3.106 -10.346 1.00 85.75 336 GLU A N 1
ATOM 2599 C CA . GLU A 1 336 ? 31.638 -2.880 -9.723 1.00 85.75 336 GLU A CA 1
ATOM 2600 C C . GLU A 1 336 ? 31.503 -2.162 -8.366 1.00 85.75 336 GLU A C 1
ATOM 2602 O O . GLU A 1 336 ? 32.135 -2.563 -7.383 1.00 85.75 336 GLU A O 1
ATOM 2607 N N . LYS A 1 337 ? 30.616 -1.158 -8.250 1.00 87.19 337 LYS A N 1
ATOM 2608 C CA . LYS A 1 337 ? 30.290 -0.506 -6.961 1.00 87.19 337 LYS A CA 1
ATOM 2609 C C . LYS A 1 337 ? 29.681 -1.478 -5.951 1.00 87.19 337 LYS A C 1
ATOM 2611 O O . LYS A 1 337 ? 29.958 -1.368 -4.755 1.00 87.19 337 LYS A O 1
ATOM 2616 N N . GLU A 1 338 ? 28.879 -2.432 -6.418 1.00 82.19 338 GLU A N 1
ATOM 2617 C CA . GLU A 1 338 ? 28.301 -3.500 -5.595 1.00 82.19 338 GLU A CA 1
ATOM 2618 C C . GLU A 1 338 ? 29.327 -4.582 -5.195 1.00 82.19 338 GLU A C 1
ATOM 2620 O O . GLU A 1 338 ? 29.001 -5.453 -4.386 1.00 82.19 338 GLU A O 1
ATOM 2625 N N . ARG A 1 339 ? 30.577 -4.500 -5.685 1.00 85.56 339 ARG A N 1
ATOM 2626 C CA . ARG A 1 339 ? 31.656 -5.486 -5.476 1.00 85.56 339 ARG A CA 1
ATOM 2627 C C . ARG A 1 339 ? 31.240 -6.900 -5.883 1.00 85.56 339 ARG A C 1
ATOM 2629 O O . ARG A 1 339 ? 31.581 -7.872 -5.205 1.00 85.56 339 ARG A O 1
ATOM 2636 N N . VAL A 1 340 ? 30.469 -7.003 -6.963 1.00 81.69 340 VAL A N 1
ATOM 2637 C CA . VAL A 1 340 ? 30.125 -8.289 -7.570 1.00 81.69 340 VAL A CA 1
ATOM 2638 C C . VAL A 1 340 ? 31.399 -8.915 -8.139 1.00 81.69 340 VAL A C 1
ATOM 2640 O O . VAL A 1 340 ? 32.222 -8.228 -8.736 1.00 81.69 340 VAL A O 1
ATOM 2643 N N . ASP A 1 341 ? 31.583 -10.213 -7.905 1.00 82.81 341 ASP A N 1
ATOM 2644 C CA . ASP A 1 341 ? 32.752 -10.944 -8.390 1.00 82.81 341 ASP A CA 1
ATOM 2645 C C . ASP A 1 341 ? 32.712 -11.114 -9.919 1.00 82.81 341 ASP A C 1
ATOM 2647 O O . ASP A 1 341 ? 31.648 -11.339 -10.499 1.00 82.81 341 ASP A O 1
ATOM 2651 N N . GLU A 1 342 ? 33.874 -11.083 -10.574 1.00 80.19 342 GLU A N 1
ATOM 2652 C CA . GLU A 1 342 ? 33.998 -11.292 -12.031 1.00 80.19 342 GLU A CA 1
ATOM 2653 C C . GLU A 1 342 ? 33.608 -12.729 -12.449 1.00 80.19 342 GLU A C 1
ATOM 2655 O O . GLU A 1 342 ? 33.346 -13.016 -13.621 1.00 80.19 342 GLU A O 1
ATOM 2660 N N . GLY A 1 343 ? 33.531 -13.654 -11.486 1.00 80.56 343 GLY A N 1
ATOM 2661 C CA . GLY A 1 343 ? 32.981 -14.993 -11.666 1.00 80.56 343 GLY A CA 1
ATOM 2662 C C . GLY A 1 343 ? 31.448 -15.063 -11.732 1.00 80.56 343 GLY A C 1
ATOM 2663 O O . GLY A 1 343 ? 30.923 -16.104 -12.131 1.00 80.56 343 GLY A O 1
ATOM 2664 N N . ASP A 1 344 ? 30.715 -14.004 -11.357 1.00 85.00 344 ASP A N 1
ATOM 2665 C CA . ASP A 1 344 ? 29.245 -13.988 -11.383 1.00 85.00 344 ASP A CA 1
ATOM 2666 C C . ASP A 1 344 ? 28.735 -14.016 -12.834 1.00 85.00 344 ASP A C 1
ATOM 2668 O O . ASP A 1 344 ? 29.173 -13.244 -13.691 1.00 85.00 344 ASP A O 1
ATOM 2672 N N . ALA A 1 345 ? 27.756 -14.882 -13.107 1.00 82.62 345 ALA A N 1
ATOM 2673 C CA . ALA A 1 345 ? 27.123 -15.004 -14.418 1.00 82.62 345 ALA A CA 1
ATOM 2674 C C . ALA A 1 345 ? 26.565 -13.664 -14.930 1.00 82.62 345 ALA A C 1
ATOM 2676 O O . ALA A 1 345 ? 26.631 -13.388 -16.124 1.00 82.62 345 ALA A O 1
ATOM 2677 N N . ARG A 1 346 ? 26.073 -12.797 -14.034 1.00 81.88 346 ARG A N 1
ATOM 2678 C CA . ARG A 1 346 ? 25.556 -11.466 -14.396 1.00 81.88 346 ARG A CA 1
ATOM 2679 C C . ARG A 1 346 ? 26.662 -10.534 -14.882 1.00 81.88 346 ARG A C 1
ATOM 2681 O O . ARG A 1 346 ? 26.451 -9.781 -15.829 1.00 81.88 346 ARG A O 1
ATOM 2688 N N . MET A 1 347 ? 27.834 -10.602 -14.249 1.00 85.38 347 MET A N 1
ATOM 2689 C CA . MET A 1 347 ? 28.994 -9.803 -14.637 1.00 85.38 347 MET A CA 1
ATOM 2690 C C . MET A 1 347 ? 29.545 -10.292 -15.981 1.00 85.38 347 MET A C 1
ATOM 2692 O O . MET A 1 347 ? 29.799 -9.493 -16.880 1.00 85.38 347 MET A O 1
ATOM 2696 N N . GLN A 1 348 ? 29.635 -11.612 -16.165 1.00 86.50 348 GLN A N 1
ATOM 2697 C CA . GLN A 1 348 ? 30.092 -12.226 -17.415 1.00 86.50 348 GLN A CA 1
ATOM 2698 C C . GLN A 1 348 ? 29.170 -11.915 -18.598 1.00 86.50 348 GLN A C 1
ATOM 2700 O O . GLN A 1 348 ? 29.657 -11.533 -19.666 1.00 86.50 348 GLN A O 1
ATOM 2705 N N . ASP A 1 349 ? 27.853 -12.030 -18.408 1.00 85.81 349 ASP A N 1
ATOM 2706 C CA . ASP A 1 349 ? 26.861 -11.678 -19.426 1.00 85.81 349 ASP A CA 1
ATOM 2707 C C . ASP A 1 349 ? 26.991 -10.196 -19.812 1.00 85.81 349 ASP A C 1
ATOM 2709 O O . ASP A 1 349 ? 27.029 -9.858 -20.999 1.00 85.81 349 ASP A O 1
ATOM 2713 N N . LEU A 1 350 ? 27.169 -9.305 -18.833 1.00 88.19 350 LEU A N 1
ATOM 2714 C CA . LEU A 1 350 ? 27.342 -7.879 -19.095 1.00 88.19 350 LEU A CA 1
ATOM 2715 C C . LEU A 1 350 ? 28.647 -7.566 -19.848 1.00 88.19 350 LEU A C 1
ATOM 2717 O O . LEU A 1 350 ? 28.623 -6.783 -20.797 1.00 88.19 350 LEU A O 1
ATOM 2721 N N . ARG A 1 351 ? 29.769 -8.218 -19.507 1.00 88.50 351 ARG A N 1
ATOM 2722 C CA . ARG A 1 351 ? 31.050 -8.060 -20.227 1.00 88.50 351 ARG A CA 1
ATOM 2723 C C . ARG A 1 351 ? 30.937 -8.492 -21.691 1.00 88.50 351 ARG A C 1
ATOM 2725 O O . ARG A 1 351 ? 31.448 -7.802 -22.571 1.00 88.50 351 ARG A O 1
ATOM 2732 N N . VAL A 1 352 ? 30.243 -9.597 -21.973 1.00 88.88 352 VAL A N 1
ATOM 2733 C CA . VAL A 1 352 ? 29.985 -10.052 -23.353 1.00 88.88 352 VAL A CA 1
ATOM 2734 C C . VAL A 1 352 ? 29.118 -9.044 -24.107 1.00 88.88 352 VAL A C 1
ATOM 2736 O O . VAL A 1 352 ? 29.410 -8.727 -25.258 1.00 88.88 352 VAL A O 1
ATOM 2739 N N . THR A 1 353 ? 28.089 -8.508 -23.449 1.00 88.31 353 THR A N 1
ATOM 2740 C CA . THR A 1 353 ? 27.185 -7.509 -24.036 1.00 88.31 353 THR A CA 1
ATOM 2741 C C . THR A 1 353 ? 27.930 -6.209 -24.356 1.00 88.31 353 THR A C 1
ATOM 2743 O O . THR A 1 353 ? 27.824 -5.696 -25.465 1.00 88.31 353 THR A O 1
ATOM 2746 N N . SER A 1 354 ? 28.758 -5.720 -23.429 1.00 88.94 354 SER A N 1
ATOM 2747 C CA . SER A 1 354 ? 29.578 -4.518 -23.617 1.00 88.94 354 SER A CA 1
ATOM 2748 C C . SER A 1 354 ? 30.593 -4.675 -24.754 1.00 88.94 354 SER A C 1
ATOM 2750 O O . SER A 1 354 ? 30.777 -3.758 -25.552 1.00 88.94 354 SER A O 1
ATOM 2752 N N . LEU A 1 355 ? 31.230 -5.843 -24.883 1.00 90.06 355 LEU A N 1
ATOM 2753 C CA . LEU A 1 355 ? 32.154 -6.107 -25.990 1.00 90.06 355 LEU A CA 1
ATOM 2754 C C . LEU A 1 355 ? 31.451 -6.136 -27.350 1.00 90.06 355 LEU A C 1
ATOM 2756 O O . LEU A 1 355 ? 32.018 -5.651 -28.327 1.00 90.06 355 LEU A O 1
ATOM 2760 N N . ALA A 1 356 ? 30.237 -6.687 -27.414 1.00 89.00 356 ALA A N 1
ATOM 2761 C CA . ALA A 1 356 ? 29.444 -6.697 -28.637 1.00 89.00 356 ALA A CA 1
ATOM 2762 C C . ALA A 1 356 ? 29.072 -5.270 -29.069 1.00 89.00 356 ALA A C 1
ATOM 2764 O O . ALA A 1 356 ? 29.391 -4.871 -30.183 1.00 89.00 356 ALA A O 1
ATOM 2765 N N . VAL A 1 357 ? 28.507 -4.478 -28.154 1.00 89.00 357 VAL A N 1
ATOM 2766 C CA . VAL A 1 357 ? 28.069 -3.101 -28.435 1.00 89.00 357 VAL A CA 1
ATOM 2767 C C . VAL A 1 357 ? 29.235 -2.197 -28.833 1.00 89.00 357 VAL A C 1
ATOM 2769 O O . VAL A 1 357 ? 29.139 -1.462 -29.810 1.00 89.00 357 VAL A O 1
ATOM 2772 N N . ASN A 1 358 ? 30.366 -2.280 -28.125 1.00 88.81 358 ASN A N 1
ATOM 2773 C CA . ASN A 1 358 ? 31.548 -1.487 -28.466 1.00 88.81 358 ASN A CA 1
ATOM 2774 C C . ASN A 1 358 ? 32.159 -1.891 -29.814 1.00 88.81 358 ASN A C 1
ATOM 2776 O O . ASN A 1 358 ? 32.712 -1.046 -30.513 1.00 88.81 358 ASN A O 1
ATOM 2780 N N . TYR A 1 359 ? 32.086 -3.173 -30.183 1.00 89.00 359 TYR A N 1
ATOM 2781 C CA . TYR A 1 359 ? 32.536 -3.618 -31.498 1.00 89.00 359 TYR A CA 1
ATOM 2782 C C . TYR A 1 359 ? 31.644 -3.054 -32.606 1.00 89.00 359 TYR A C 1
ATOM 2784 O O . TYR A 1 359 ? 32.165 -2.534 -33.590 1.00 89.00 359 TYR A O 1
ATOM 2792 N N . ASP A 1 360 ? 30.325 -3.110 -32.416 1.00 84.81 360 ASP A N 1
ATOM 2793 C CA . ASP A 1 360 ? 29.359 -2.621 -33.397 1.00 84.81 360 ASP A CA 1
ATOM 2794 C C . ASP A 1 360 ? 29.473 -1.097 -33.579 1.00 84.81 360 ASP A C 1
ATOM 2796 O O . ASP A 1 360 ? 29.512 -0.628 -34.715 1.00 84.81 360 ASP A O 1
ATOM 2800 N N . LEU A 1 361 ? 29.661 -0.335 -32.492 1.00 86.69 361 LEU A N 1
ATOM 2801 C CA . LEU A 1 361 ? 29.908 1.116 -32.526 1.00 86.69 361 LEU A CA 1
ATOM 2802 C C . LEU A 1 361 ? 31.132 1.492 -33.378 1.00 86.69 361 LEU A C 1
ATOM 2804 O O . LEU A 1 361 ? 31.092 2.468 -34.117 1.00 86.69 361 LEU A O 1
ATOM 2808 N N . VAL A 1 362 ? 32.220 0.721 -33.288 1.00 85.31 362 VAL A N 1
ATOM 2809 C CA . VAL A 1 362 ? 33.455 0.963 -34.062 1.00 85.31 362 VAL A CA 1
ATOM 2810 C C . VAL A 1 362 ? 33.336 0.470 -35.512 1.00 85.31 362 VAL A C 1
ATOM 2812 O O . VAL A 1 362 ? 34.164 0.820 -36.350 1.00 85.31 362 VAL A O 1
ATOM 2815 N N . SER A 1 363 ? 32.349 -0.376 -35.813 1.00 80.56 363 SER A N 1
ATOM 2816 C CA . SER A 1 363 ? 32.185 -0.993 -37.134 1.00 80.56 363 SER A CA 1
ATOM 2817 C C . SER A 1 363 ? 31.396 -0.152 -38.145 1.00 80.56 363 SER A C 1
ATOM 2819 O O . SER A 1 363 ? 31.424 -0.485 -39.334 1.00 80.56 363 SER A O 1
ATOM 2821 N N . TRP A 1 364 ? 30.719 0.903 -37.681 1.00 74.44 364 TRP A N 1
ATOM 2822 C CA . TRP A 1 364 ? 30.087 1.930 -38.516 1.00 74.44 364 TRP A CA 1
ATOM 2823 C C . TRP A 1 364 ? 31.127 2.893 -39.087 1.00 74.44 364 TRP A C 1
ATOM 2825 O O . TRP A 1 364 ? 30.996 3.227 -40.289 1.00 74.44 364 TRP A O 1
#